Protein AF-A0A564Z6T4-F1 (afdb_monomer_lite)

pLDDT: mean 85.77, std 15.04, range [40.62, 98.5]

Structure (mmCIF, N/CA/C/O backbone):
data_AF-A0A564Z6T4-F1
#
_entry.id   AF-A0A564Z6T4-F1
#
loop_
_atom_site.group_PDB
_atom_site.id
_atom_site.type_symbol
_atom_site.label_atom_id
_atom_site.label_alt_id
_atom_site.label_comp_id
_atom_site.label_asym_id
_atom_site.label_entity_id
_atom_site.label_seq_id
_atom_site.pdbx_PDB_ins_code
_atom_site.Cartn_x
_atom_site.Cartn_y
_atom_site.Cartn_z
_atom_site.occupancy
_atom_site.B_iso_or_equiv
_atom_site.auth_seq_id
_atom_site.auth_comp_id
_atom_site.auth_asym_id
_atom_site.auth_atom_id
_atom_site.pdbx_PDB_model_num
ATOM 1 N N . MET A 1 1 ? 8.103 -10.482 -22.140 1.00 62.03 1 MET A N 1
ATOM 2 C CA . MET A 1 1 ? 8.330 -9.026 -22.262 1.00 62.03 1 MET A CA 1
ATOM 3 C C . MET A 1 1 ? 9.791 -8.626 -22.043 1.00 62.03 1 MET A C 1
ATOM 5 O O . MET A 1 1 ? 10.433 -8.324 -23.033 1.00 62.03 1 MET A O 1
ATOM 9 N N . MET A 1 2 ? 10.373 -8.728 -20.834 1.00 66.31 2 MET A N 1
ATOM 10 C CA . MET A 1 2 ? 11.791 -8.354 -20.597 1.00 66.31 2 MET A CA 1
ATOM 11 C C . MET A 1 2 ? 12.806 -9.068 -21.507 1.00 66.31 2 MET A C 1
ATOM 13 O O . MET A 1 2 ? 13.745 -8.445 -21.989 1.00 66.31 2 MET A O 1
ATOM 17 N N . ARG A 1 3 ? 12.605 -10.363 -21.787 1.00 64.94 3 ARG A N 1
ATOM 18 C CA . ARG A 1 3 ? 13.442 -11.111 -22.743 1.00 64.94 3 ARG A CA 1
ATOM 19 C C . ARG A 1 3 ? 13.377 -10.518 -24.158 1.00 64.94 3 ARG A C 1
ATOM 21 O O . ARG A 1 3 ? 14.416 -10.374 -24.781 1.00 64.94 3 ARG A O 1
ATOM 28 N N . GLY A 1 4 ? 12.187 -10.112 -24.604 1.00 63.69 4 GLY A N 1
ATOM 29 C CA . GLY A 1 4 ? 11.985 -9.468 -25.905 1.00 63.69 4 GLY A CA 1
ATOM 30 C C . GLY A 1 4 ? 12.620 -8.078 -25.978 1.00 63.69 4 GLY A C 1
ATOM 31 O O . GLY A 1 4 ? 13.262 -7.764 -26.966 1.00 63.69 4 GLY A O 1
ATOM 32 N N . MET A 1 5 ? 12.545 -7.282 -24.906 1.00 63.47 5 MET A N 1
ATOM 33 C CA . MET A 1 5 ? 13.198 -5.962 -24.861 1.00 63.47 5 MET A CA 1
ATOM 34 C C . MET A 1 5 ? 14.725 -6.065 -24.886 1.00 63.47 5 MET A C 1
ATOM 36 O O . MET A 1 5 ? 15.382 -5.255 -25.527 1.00 63.47 5 MET A O 1
ATOM 40 N N . ARG A 1 6 ? 15.293 -7.086 -24.229 1.00 63.06 6 ARG A N 1
ATOM 41 C CA . ARG A 1 6 ? 16.735 -7.369 -24.303 1.00 63.06 6 ARG A CA 1
ATOM 42 C C . ARG A 1 6 ? 17.158 -7.845 -25.691 1.00 63.06 6 ARG A C 1
ATOM 44 O O . ARG A 1 6 ? 18.199 -7.426 -26.167 1.00 63.06 6 ARG A O 1
ATOM 51 N N . GLN A 1 7 ? 16.354 -8.696 -26.328 1.00 61.06 7 GLN A N 1
ATOM 52 C CA . GLN A 1 7 ? 16.606 -9.170 -27.694 1.00 61.06 7 GLN A CA 1
ATOM 53 C C . GLN A 1 7 ? 16.485 -8.051 -28.734 1.00 61.06 7 GLN A C 1
ATOM 55 O O . GLN A 1 7 ? 17.231 -8.046 -29.700 1.00 61.06 7 GLN A O 1
ATOM 60 N N . ALA A 1 8 ? 15.587 -7.092 -28.513 1.00 58.12 8 ALA A N 1
ATOM 61 C CA . ALA A 1 8 ? 15.419 -5.914 -29.357 1.00 58.12 8 ALA A CA 1
ATOM 62 C C . ALA A 1 8 ? 16.365 -4.754 -28.982 1.00 58.12 8 ALA A C 1
ATOM 64 O O . ALA A 1 8 ? 16.175 -3.643 -29.469 1.00 58.12 8 ALA A O 1
ATOM 65 N N . CYS A 1 9 ? 17.341 -4.992 -28.090 1.00 62.81 9 CYS A N 1
ATOM 66 C CA . CYS A 1 9 ? 18.300 -4.001 -27.594 1.00 62.81 9 CYS A CA 1
ATOM 67 C C . CYS A 1 9 ? 17.638 -2.660 -27.216 1.00 62.81 9 CYS A C 1
ATOM 69 O O . CYS A 1 9 ? 18.123 -1.580 -27.535 1.00 62.81 9 CYS A O 1
ATOM 71 N N . VAL A 1 10 ? 16.481 -2.716 -26.558 1.00 64.31 10 VAL A N 1
ATOM 72 C CA . VAL A 1 10 ? 15.743 -1.511 -26.168 1.00 64.31 10 VAL A CA 1
ATOM 73 C C . VAL A 1 10 ? 16.536 -0.756 -25.105 1.00 64.31 10 VAL A C 1
ATOM 75 O O . VAL A 1 10 ? 17.049 -1.368 -24.164 1.00 64.31 10 VAL A O 1
ATOM 78 N N . ASN A 1 11 ? 16.610 0.571 -25.231 1.00 72.75 11 ASN A N 1
ATOM 79 C CA . ASN A 1 11 ? 17.290 1.420 -24.260 1.00 72.75 11 ASN A CA 1
ATOM 80 C C . ASN A 1 11 ? 16.797 1.138 -22.824 1.00 72.75 11 ASN A C 1
ATOM 82 O O . ASN A 1 11 ? 15.594 1.063 -22.548 1.00 72.75 11 ASN A O 1
ATOM 86 N N . VAL A 1 12 ? 17.740 0.990 -21.893 1.00 75.81 12 VAL A N 1
ATOM 87 C CA . VAL A 1 12 ? 17.469 0.644 -20.489 1.00 75.81 12 VAL A CA 1
ATOM 88 C C . VAL A 1 12 ? 16.560 1.675 -19.810 1.00 75.81 12 VAL A C 1
ATOM 90 O O . VAL A 1 12 ? 15.676 1.297 -19.040 1.00 75.81 12 VAL A O 1
ATOM 93 N N . SER A 1 13 ? 16.718 2.958 -20.138 1.00 76.75 13 SER A N 1
ATOM 94 C CA . SER A 1 13 ? 15.892 4.051 -19.616 1.00 76.75 13 SER A CA 1
ATOM 95 C C . SER A 1 13 ? 14.433 3.920 -20.048 1.00 76.75 13 SER A C 1
ATOM 97 O O . SER A 1 13 ? 13.534 4.103 -19.227 1.00 76.75 13 SER A O 1
ATOM 99 N N . PHE A 1 14 ? 14.180 3.511 -21.297 1.00 79.94 14 PHE A N 1
ATOM 100 C CA . PHE A 1 14 ? 12.821 3.218 -21.761 1.00 79.94 14 PHE A CA 1
ATOM 101 C C . PHE A 1 14 ? 12.219 2.034 -21.017 1.00 79.94 14 PHE A C 1
ATOM 103 O O . PHE A 1 14 ? 11.079 2.099 -20.568 1.00 79.94 14 PHE A O 1
ATOM 110 N N . ALA A 1 15 ? 12.987 0.950 -20.859 1.00 81.75 15 ALA A N 1
ATOM 111 C CA . ALA A 1 15 ? 12.518 -0.222 -20.134 1.00 81.75 15 ALA A CA 1
ATOM 112 C C . ALA A 1 15 ? 12.113 0.139 -18.698 1.00 81.75 15 ALA A C 1
ATOM 114 O O . ALA A 1 15 ? 11.040 -0.256 -18.247 1.00 81.75 15 ALA A O 1
ATOM 115 N N . LEU A 1 16 ? 12.919 0.944 -18.001 1.00 84.56 16 LEU A N 1
ATOM 116 C CA . LEU A 1 16 ? 12.603 1.416 -16.653 1.00 84.56 16 LEU A CA 1
ATOM 117 C C . LEU A 1 16 ? 11.310 2.240 -16.606 1.00 84.56 16 LEU A C 1
ATOM 119 O O . LEU A 1 16 ? 10.445 1.947 -15.781 1.00 84.56 16 LEU A O 1
ATOM 123 N N . GLN A 1 17 ? 11.151 3.224 -17.497 1.00 85.50 17 GLN A N 1
ATOM 124 C CA . GLN A 1 17 ? 9.942 4.057 -17.560 1.00 85.50 17 GLN A CA 1
ATOM 125 C C . GLN A 1 17 ? 8.703 3.222 -17.889 1.00 85.50 17 GLN A C 1
ATOM 127 O O . GLN A 1 17 ? 7.689 3.309 -17.200 1.00 85.50 17 GLN A O 1
ATOM 132 N N . PHE A 1 18 ? 8.803 2.347 -18.887 1.00 87.88 18 PHE A N 1
ATOM 133 C CA . PHE A 1 18 ? 7.720 1.456 -19.279 1.00 87.88 18 PHE A CA 1
ATOM 134 C C . PHE A 1 18 ? 7.283 0.544 -18.123 1.00 87.88 18 PHE A C 1
ATOM 136 O O . PHE A 1 18 ? 6.093 0.404 -17.843 1.00 87.88 18 PHE A O 1
ATOM 143 N N . PHE A 1 19 ? 8.229 -0.059 -17.399 1.00 91.06 19 PHE A N 1
ATOM 144 C CA . PHE A 1 19 ? 7.875 -0.897 -16.255 1.00 91.06 19 PHE A CA 1
ATOM 145 C C . PHE A 1 19 ? 7.345 -0.090 -15.068 1.00 91.06 19 PHE A C 1
ATOM 147 O O . PHE A 1 19 ? 6.463 -0.591 -14.374 1.00 91.06 19 PHE A O 1
ATOM 154 N N . ALA A 1 20 ? 7.794 1.151 -14.855 1.00 91.31 20 ALA A N 1
ATOM 155 C CA . ALA A 1 20 ? 7.180 2.042 -13.869 1.00 91.31 20 ALA A CA 1
ATOM 156 C C . ALA A 1 20 ? 5.690 2.269 -14.179 1.00 91.31 20 ALA A C 1
ATOM 158 O O . ALA A 1 20 ? 4.855 2.093 -13.293 1.00 91.31 20 ALA A O 1
ATOM 159 N N . TYR A 1 21 ? 5.353 2.530 -15.446 1.00 91.56 21 TYR A N 1
ATOM 160 C CA . TYR A 1 21 ? 3.972 2.615 -15.930 1.00 91.56 21 TYR A CA 1
ATOM 161 C C . TYR A 1 21 ? 3.161 1.347 -15.648 1.00 91.56 21 TYR A C 1
ATOM 163 O O . TYR A 1 21 ? 2.069 1.412 -15.084 1.00 91.56 21 TYR A O 1
ATOM 171 N N . VAL A 1 22 ? 3.704 0.179 -16.002 1.00 93.44 22 VAL A N 1
ATOM 172 C CA . VAL A 1 22 ? 3.029 -1.108 -15.783 1.00 93.44 22 VAL A CA 1
ATOM 173 C C . VAL A 1 22 ? 2.801 -1.365 -14.294 1.00 93.44 22 VAL A C 1
ATOM 175 O O . VAL A 1 22 ? 1.700 -1.747 -13.900 1.00 93.44 22 VAL A O 1
ATOM 178 N N . PHE A 1 23 ? 3.811 -1.152 -13.447 1.00 95.81 23 PHE A N 1
ATOM 179 C CA . PHE A 1 23 ? 3.667 -1.350 -12.006 1.00 95.81 23 PHE A CA 1
ATOM 180 C C . PHE A 1 23 ? 2.675 -0.367 -11.394 1.00 95.81 23 PHE A C 1
ATOM 182 O O . PHE A 1 23 ? 1.875 -0.782 -10.559 1.00 95.81 23 PHE A O 1
ATOM 189 N N . HIS A 1 24 ? 2.684 0.895 -11.825 1.00 94.81 24 HIS A N 1
ATOM 190 C CA . HIS A 1 24 ? 1.728 1.893 -11.359 1.00 94.81 24 HIS A CA 1
ATOM 191 C C . HIS A 1 24 ? 0.297 1.478 -11.694 1.00 94.81 24 HIS A C 1
ATOM 193 O O . HIS A 1 24 ? -0.547 1.404 -10.802 1.00 94.81 24 HIS A O 1
ATOM 199 N N . ALA A 1 25 ? 0.051 1.107 -12.955 1.00 94.38 25 ALA A N 1
ATOM 200 C CA . ALA A 1 25 ? -1.252 0.637 -13.398 1.00 94.38 25 ALA A CA 1
ATOM 201 C C . ALA A 1 25 ? -1.699 -0.590 -12.590 1.00 94.38 25 ALA A C 1
ATOM 203 O O . ALA A 1 25 ? -2.810 -0.602 -12.064 1.00 94.38 25 ALA A O 1
ATOM 204 N N . ILE A 1 26 ? -0.833 -1.596 -12.410 1.00 95.19 26 ILE A N 1
ATOM 205 C CA . ILE A 1 26 ? -1.134 -2.763 -11.562 1.00 95.19 26 ILE A CA 1
ATOM 206 C C . ILE A 1 26 ? -1.505 -2.314 -10.146 1.00 95.19 26 ILE A C 1
ATOM 208 O O . ILE A 1 26 ? -2.486 -2.811 -9.588 1.00 95.19 26 ILE A O 1
ATOM 212 N N . GLY A 1 27 ? -0.741 -1.389 -9.564 1.00 96.19 27 GLY A N 1
ATOM 213 C CA . GLY A 1 27 ? -0.972 -0.876 -8.221 1.00 96.19 27 GLY A CA 1
ATOM 214 C C . GLY A 1 27 ? -2.333 -0.201 -8.074 1.00 96.19 27 GLY A C 1
ATOM 215 O O . GLY A 1 27 ? -3.114 -0.573 -7.193 1.00 96.19 27 GLY A O 1
ATOM 216 N N . ALA A 1 28 ? -2.637 0.729 -8.977 1.00 95.12 28 ALA A N 1
ATOM 217 C CA . ALA A 1 28 ? -3.886 1.475 -9.008 1.00 95.12 28 ALA A CA 1
ATOM 218 C C . ALA A 1 28 ? -5.095 0.568 -9.263 1.00 95.12 28 ALA A C 1
ATOM 220 O O . ALA A 1 28 ? -6.052 0.594 -8.492 1.00 95.12 28 ALA A O 1
ATOM 221 N N . TRP A 1 29 ? -5.033 -0.303 -10.277 1.00 94.50 29 TRP A N 1
ATOM 222 C CA . TRP A 1 29 ? -6.099 -1.265 -10.571 1.00 94.50 29 TRP A CA 1
ATOM 223 C C . TRP A 1 29 ? -6.354 -2.212 -9.406 1.00 94.50 29 TRP A C 1
ATOM 225 O O . TRP A 1 29 ? -7.509 -2.472 -9.072 1.00 94.50 29 TRP A O 1
ATOM 235 N N . THR A 1 30 ? -5.294 -2.708 -8.763 1.00 94.81 30 THR A N 1
ATOM 236 C CA . THR A 1 30 ? -5.421 -3.598 -7.603 1.00 94.81 30 THR A CA 1
ATOM 237 C C . THR A 1 30 ? -6.166 -2.900 -6.472 1.00 94.81 30 THR A C 1
ATOM 239 O O . THR A 1 30 ? -7.138 -3.447 -5.958 1.00 94.81 30 THR A O 1
ATOM 242 N N . PHE A 1 31 ? -5.744 -1.687 -6.104 1.00 95.56 31 PHE A N 1
ATOM 243 C CA . P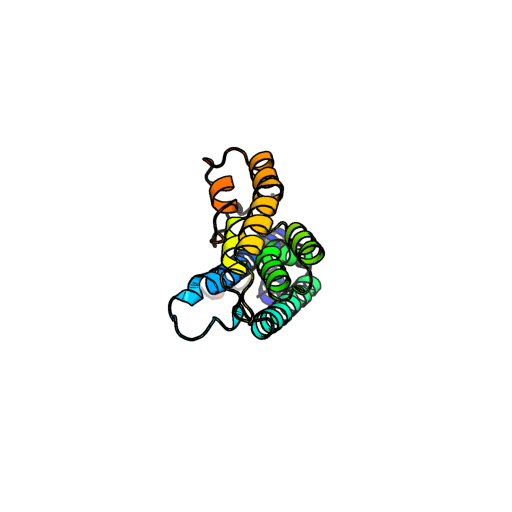HE A 1 31 ? -6.390 -0.929 -5.037 1.00 95.56 31 PHE A CA 1
ATOM 244 C C . PHE A 1 31 ? -7.840 -0.564 -5.388 1.00 95.56 31 PHE A C 1
ATOM 246 O O . PHE A 1 31 ? -8.756 -0.845 -4.617 1.00 95.56 31 PHE A O 1
ATOM 253 N N . ASN A 1 32 ? -8.066 -0.002 -6.576 1.00 94.62 32 ASN A N 1
ATOM 254 C CA . ASN A 1 32 ? -9.394 0.417 -7.020 1.00 94.62 32 ASN A CA 1
ATOM 255 C C . ASN A 1 32 ? -10.363 -0.768 -7.104 1.00 94.62 32 ASN A C 1
ATOM 257 O O . ASN A 1 32 ? -11.526 -0.622 -6.743 1.00 94.62 32 ASN A O 1
ATOM 261 N N . SER A 1 33 ? -9.887 -1.955 -7.491 1.00 92.06 33 SER A N 1
ATOM 262 C CA . SER A 1 33 ? -10.703 -3.175 -7.487 1.00 92.06 33 SER A CA 1
ATOM 263 C C . SER A 1 33 ? -11.140 -3.575 -6.076 1.00 92.06 33 SER A C 1
ATOM 265 O O . SER A 1 33 ? -12.262 -4.038 -5.904 1.00 92.06 33 SER A O 1
ATOM 267 N N . ILE A 1 34 ? -10.294 -3.380 -5.056 1.00 91.81 34 ILE A N 1
ATOM 268 C CA . ILE A 1 34 ? -10.681 -3.611 -3.655 1.00 91.81 34 ILE A CA 1
ATOM 269 C C . ILE A 1 34 ? -11.810 -2.646 -3.274 1.00 91.81 34 ILE A C 1
ATOM 271 O O . ILE A 1 34 ? -12.839 -3.090 -2.771 1.00 91.81 34 ILE A O 1
ATOM 275 N N . VAL A 1 35 ? -11.663 -1.357 -3.594 1.00 90.12 35 VAL A N 1
ATOM 276 C CA . VAL A 1 35 ? -12.658 -0.319 -3.268 1.00 90.12 35 VAL A CA 1
ATOM 277 C C . VAL A 1 35 ? -13.988 -0.503 -4.015 1.00 90.12 35 VAL A C 1
ATOM 279 O O . VAL A 1 35 ? -15.055 -0.270 -3.462 1.00 90.12 35 VAL A O 1
ATOM 282 N N . GLN A 1 36 ? -13.958 -0.951 -5.271 1.00 82.88 36 GLN A N 1
ATOM 283 C CA . GLN A 1 36 ? -15.154 -1.063 -6.120 1.00 82.88 36 GLN A CA 1
ATOM 284 C C . GLN A 1 36 ? -15.990 -2.335 -5.882 1.00 82.88 36 GLN A C 1
ATOM 286 O O . GLN A 1 36 ? -17.101 -2.447 -6.400 1.00 82.88 36 GLN A O 1
ATOM 291 N N . THR A 1 37 ? -15.499 -3.307 -5.105 1.00 66.69 37 THR A N 1
ATOM 292 C CA . THR A 1 37 ? -16.210 -4.587 -4.888 1.00 66.69 37 THR A CA 1
ATOM 293 C C . THR A 1 37 ? -17.514 -4.497 -4.073 1.00 66.69 37 THR A C 1
ATOM 295 O O . THR A 1 37 ? -18.258 -5.478 -4.029 1.00 66.69 37 THR A O 1
ATOM 298 N N . ASP A 1 38 ? -17.866 -3.327 -3.531 1.00 52.44 38 ASP A N 1
ATOM 299 C CA . ASP A 1 38 ? -19.090 -3.078 -2.744 1.00 52.44 38 ASP A CA 1
ATOM 300 C C . ASP A 1 38 ? -20.417 -3.131 -3.528 1.00 52.44 38 ASP A C 1
ATOM 302 O O . ASP A 1 38 ? -21.501 -3.074 -2.942 1.00 52.44 38 ASP A O 1
ATOM 306 N N . GLY A 1 39 ? -20.384 -3.309 -4.853 1.00 48.28 39 GLY A N 1
ATOM 307 C CA . GLY A 1 39 ? -21.600 -3.442 -5.667 1.00 48.28 39 GLY A CA 1
ATOM 308 C C . GLY A 1 39 ? -22.448 -4.696 -5.380 1.00 48.28 39 GLY A C 1
ATOM 309 O O . GLY A 1 39 ? -23.591 -4.771 -5.827 1.00 48.28 39 GLY A O 1
ATOM 310 N N . LYS A 1 40 ? -21.932 -5.690 -4.639 1.00 47.56 40 LYS A N 1
ATOM 311 C CA . LYS A 1 40 ? -22.646 -6.940 -4.305 1.00 47.56 40 LYS A CA 1
ATOM 312 C C . LYS A 1 40 ? -22.783 -7.110 -2.787 1.00 47.56 40 LYS A C 1
ATOM 314 O O . LYS A 1 40 ? -22.099 -7.918 -2.170 1.00 47.56 40 LYS A O 1
ATOM 319 N N . LYS A 1 41 ? -23.726 -6.357 -2.215 1.00 44.91 41 LYS A N 1
ATOM 320 C CA . LYS A 1 41 ? -24.041 -6.159 -0.782 1.00 44.91 41 LYS A CA 1
ATOM 321 C C . LYS A 1 41 ? -24.195 -7.388 0.146 1.00 44.91 41 LYS A C 1
ATOM 323 O O . LYS A 1 41 ? -24.402 -7.174 1.332 1.00 44.91 41 LYS A O 1
ATOM 328 N N . ASN A 1 42 ? -24.083 -8.638 -0.311 1.00 40.62 42 ASN A N 1
ATOM 329 C CA . ASN A 1 42 ? -24.399 -9.815 0.525 1.00 40.62 42 ASN A CA 1
ATOM 330 C C . ASN A 1 42 ? -23.225 -10.749 0.856 1.00 40.62 42 ASN A C 1
ATOM 332 O O . ASN A 1 42 ? -23.416 -11.732 1.565 1.00 40.62 42 ASN A O 1
ATOM 336 N N . SER A 1 43 ? -22.008 -10.456 0.405 1.00 46.50 43 SER A N 1
ATOM 337 C CA . SER A 1 43 ? -20.812 -11.169 0.862 1.00 46.50 43 SER A CA 1
ATOM 338 C C . SER A 1 43 ? -19.666 -10.177 0.870 1.00 46.50 43 SER A C 1
ATOM 340 O O . SER A 1 43 ? -19.308 -9.674 -0.193 1.00 46.50 43 SER A O 1
ATOM 342 N N . GLY A 1 44 ? -19.104 -9.881 2.046 1.00 58.59 44 GLY A N 1
ATOM 343 C CA . GLY A 1 44 ? -17.929 -9.017 2.159 1.00 58.59 44 GLY A CA 1
ATOM 344 C C . GLY A 1 44 ? -16.874 -9.406 1.122 1.00 58.59 44 GLY A C 1
ATOM 345 O O . GLY A 1 44 ? -16.660 -10.595 0.857 1.00 58.59 44 GLY A O 1
ATOM 346 N N . SER A 1 45 ? -16.268 -8.409 0.478 1.00 77.19 45 SER A N 1
ATOM 347 C CA . SER A 1 45 ? -15.264 -8.652 -0.554 1.00 77.19 45 SER A CA 1
ATOM 348 C C . SER A 1 45 ? -14.147 -9.517 0.019 1.00 77.19 45 SER A C 1
ATOM 350 O O . SER A 1 45 ? -13.516 -9.149 1.008 1.00 77.19 45 SER A O 1
ATOM 352 N N . LEU A 1 46 ? -13.863 -10.665 -0.608 1.00 88.44 46 LEU A N 1
ATOM 353 C CA . LEU A 1 46 ? -12.772 -11.556 -0.191 1.00 88.44 46 LEU A CA 1
ATOM 354 C C . LEU A 1 46 ? -11.479 -10.763 0.047 1.00 88.44 46 LEU A C 1
ATOM 356 O O . LEU A 1 46 ? -10.719 -11.078 0.957 1.00 88.44 46 LEU A O 1
ATOM 360 N N . TRP A 1 47 ? -11.238 -9.722 -0.747 1.00 91.62 47 TRP A N 1
ATOM 361 C CA . TRP A 1 47 ? -10.022 -8.921 -0.704 1.00 91.62 47 TRP A CA 1
ATOM 362 C C . TRP A 1 47 ? -9.922 -7.971 0.493 1.00 91.62 47 TRP A C 1
ATOM 364 O O . TRP A 1 47 ? -8.810 -7.549 0.796 1.00 91.62 47 TRP A O 1
ATOM 374 N N . THR A 1 48 ? -11.018 -7.698 1.211 1.00 92.62 48 THR A N 1
ATOM 375 C CA . THR A 1 48 ? -11.004 -6.950 2.483 1.00 92.62 48 THR A CA 1
ATOM 376 C C . THR A 1 48 ? -10.901 -7.858 3.714 1.00 92.62 48 THR A C 1
ATOM 378 O O . THR A 1 48 ? -10.864 -7.366 4.842 1.00 92.62 48 THR A O 1
ATOM 381 N N . THR A 1 49 ? -10.799 -9.179 3.517 1.00 94.06 49 THR A N 1
ATOM 382 C CA . THR A 1 49 ? -10.493 -10.158 4.576 1.00 94.06 49 THR A CA 1
ATOM 383 C C . THR A 1 49 ? -8.984 -10.366 4.726 1.00 94.06 49 THR A C 1
ATOM 385 O O . THR A 1 49 ? -8.224 -10.258 3.757 1.00 94.06 49 THR A O 1
ATOM 388 N N . ARG A 1 50 ? -8.527 -10.773 5.914 1.00 94.81 50 ARG A N 1
ATOM 389 C CA . ARG A 1 50 ? -7.136 -11.166 6.201 1.00 94.81 50 ARG A CA 1
ATOM 390 C C . ARG A 1 50 ? -6.659 -12.261 5.253 1.00 94.81 50 ARG A C 1
ATOM 392 O O . ARG A 1 50 ? -5.515 -12.225 4.797 1.00 94.81 50 ARG A O 1
ATOM 399 N N . LEU A 1 51 ? -7.532 -13.216 4.920 1.00 95.31 51 LEU A N 1
ATOM 400 C CA . LEU A 1 51 ? -7.218 -14.302 3.993 1.00 95.31 51 LEU A CA 1
ATOM 401 C C . LEU A 1 51 ? -6.962 -13.777 2.574 1.00 95.31 51 LEU A C 1
ATOM 403 O O . LEU A 1 51 ? -5.956 -14.140 1.953 1.00 95.31 51 LEU A O 1
ATOM 407 N N . GLY A 1 52 ? -7.857 -12.936 2.049 1.00 95.12 52 GLY A N 1
ATOM 408 C CA . GLY A 1 52 ? -7.717 -12.359 0.713 1.00 95.12 52 GLY A CA 1
ATOM 409 C C . GLY A 1 52 ? -6.527 -11.414 0.613 1.00 95.12 52 GLY A C 1
ATOM 410 O O . GLY A 1 52 ? -5.701 -11.579 -0.286 1.00 95.12 52 GLY A O 1
ATOM 411 N N . ALA A 1 53 ? -6.364 -10.511 1.580 1.00 96.06 53 ALA A N 1
ATOM 412 C CA . ALA A 1 53 ? -5.207 -9.624 1.667 1.00 96.06 53 ALA A CA 1
ATOM 413 C C . ALA A 1 53 ? -3.888 -10.408 1.782 1.00 96.06 53 ALA A C 1
ATOM 415 O O . ALA A 1 53 ? -2.919 -10.099 1.091 1.00 96.06 53 ALA A O 1
ATOM 416 N N . GLY A 1 54 ? -3.846 -11.493 2.563 1.00 97.00 54 GLY A N 1
ATOM 417 C CA . GLY A 1 54 ? -2.676 -12.372 2.647 1.00 97.00 54 GLY A CA 1
ATOM 418 C C . GLY A 1 54 ? -2.361 -13.100 1.330 1.00 97.00 54 GLY A C 1
ATOM 419 O O . GLY A 1 54 ? -1.195 -13.284 0.966 1.00 97.00 54 GLY A O 1
ATOM 420 N N . ARG A 1 55 ? -3.383 -13.507 0.564 1.00 97.12 55 ARG A N 1
ATOM 421 C CA . ARG A 1 55 ? -3.204 -14.067 -0.791 1.00 97.12 55 ARG A CA 1
ATOM 422 C C . ARG A 1 55 ? -2.677 -13.016 -1.765 1.00 97.12 55 ARG A C 1
ATOM 42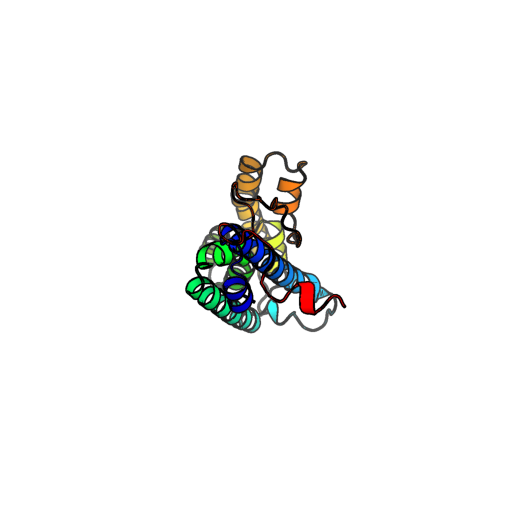4 O O . ARG A 1 55 ? -1.765 -13.326 -2.533 1.00 97.12 55 ARG A O 1
ATOM 431 N N . LEU A 1 56 ? -3.223 -11.804 -1.725 1.00 96.31 56 LEU A N 1
ATOM 432 C CA . LEU A 1 56 ? -2.797 -10.694 -2.570 1.00 96.31 56 LEU A CA 1
ATOM 433 C C . LEU A 1 56 ? -1.352 -10.285 -2.264 1.00 96.31 56 LEU A C 1
ATOM 435 O O . LEU A 1 56 ? -0.536 -10.233 -3.182 1.00 96.31 56 LEU A O 1
ATOM 439 N N . MET A 1 57 ? -0.998 -10.132 -0.986 1.00 97.94 57 MET A N 1
ATOM 440 C CA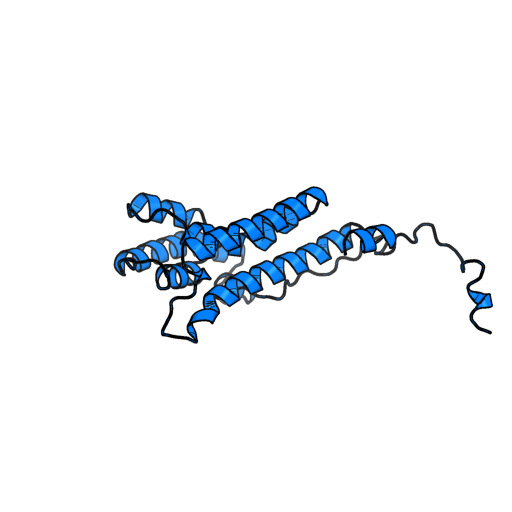 . MET A 1 57 ? 0.369 -9.844 -0.549 1.00 97.94 57 MET A CA 1
ATOM 441 C C . MET A 1 57 ? 1.368 -10.852 -1.127 1.00 97.94 57 MET A C 1
ATOM 443 O O . MET A 1 57 ? 2.368 -10.461 -1.719 1.00 97.94 57 MET A O 1
ATOM 447 N N . ARG A 1 58 ? 1.083 -12.160 -1.048 1.00 97.62 58 ARG A N 1
ATOM 448 C CA . ARG A 1 58 ? 1.962 -13.188 -1.638 1.00 97.62 58 ARG A CA 1
ATOM 449 C C . ARG A 1 58 ? 2.138 -13.031 -3.150 1.00 97.62 58 ARG A C 1
ATOM 451 O O . ARG A 1 58 ? 3.226 -13.295 -3.657 1.00 97.62 58 ARG A O 1
ATOM 458 N N . ARG A 1 59 ? 1.099 -12.613 -3.880 1.00 97.25 59 ARG A N 1
ATOM 459 C CA . ARG A 1 59 ? 1.190 -12.343 -5.326 1.00 97.25 59 ARG A CA 1
ATOM 460 C C . ARG A 1 59 ? 2.051 -11.110 -5.605 1.00 97.25 59 ARG A C 1
ATOM 462 O O . ARG A 1 59 ? 2.949 -11.199 -6.436 1.00 97.25 59 ARG A O 1
ATOM 469 N N . LEU A 1 60 ? 1.852 -10.021 -4.861 1.00 97.12 60 LEU A N 1
ATOM 470 C CA . LEU A 1 60 ? 2.673 -8.807 -4.957 1.00 97.12 60 LEU A CA 1
ATOM 471 C C . LEU A 1 60 ? 4.153 -9.100 -4.662 1.00 97.12 60 LEU A C 1
ATOM 473 O O . LEU A 1 60 ? 5.026 -8.644 -5.394 1.00 97.12 60 LEU A O 1
ATOM 477 N N . GLN A 1 61 ? 4.450 -9.945 -3.668 1.00 96.81 61 GLN A N 1
ATOM 478 C CA . GLN A 1 61 ? 5.827 -10.350 -3.360 1.00 96.81 61 GLN A CA 1
ATOM 479 C C . GLN A 1 61 ? 6.489 -11.143 -4.494 1.00 96.81 61 GLN A C 1
ATOM 481 O O . GLN A 1 61 ? 7.677 -10.963 -4.749 1.00 96.81 61 GLN A O 1
ATOM 486 N N . ARG A 1 62 ? 5.743 -11.982 -5.226 1.00 97.19 62 ARG A N 1
ATOM 487 C CA . ARG A 1 62 ? 6.280 -12.665 -6.419 1.00 97.19 62 ARG A CA 1
ATOM 488 C C . ARG A 1 62 ? 6.617 -11.674 -7.531 1.00 97.19 62 ARG A C 1
ATOM 490 O O . ARG A 1 62 ? 7.653 -11.834 -8.171 1.00 97.19 62 ARG A O 1
ATOM 497 N N . ILE A 1 63 ? 5.784 -10.648 -7.731 1.00 96.38 63 ILE A N 1
ATOM 498 C CA . ILE A 1 63 ? 6.064 -9.566 -8.688 1.00 96.38 63 ILE A CA 1
ATOM 499 C C . ILE A 1 63 ? 7.328 -8.813 -8.262 1.00 96.38 63 ILE A C 1
ATOM 501 O O . ILE A 1 63 ? 8.225 -8.646 -9.084 1.00 96.38 63 ILE A O 1
ATOM 505 N N . LYS A 1 64 ? 7.455 -8.455 -6.975 1.00 95.19 64 LYS A N 1
ATOM 506 C CA . LYS A 1 64 ? 8.655 -7.798 -6.433 1.00 95.19 64 LYS A CA 1
ATOM 507 C C . LYS A 1 64 ? 9.912 -8.643 -6.654 1.00 95.19 64 LYS A C 1
ATOM 509 O O . LYS A 1 64 ? 10.892 -8.142 -7.189 1.00 95.19 64 LYS A O 1
ATOM 514 N N . GLN A 1 65 ? 9.877 -9.936 -6.322 1.00 95.94 65 GLN A N 1
ATOM 515 C CA . GLN A 1 65 ? 11.008 -10.849 -6.539 1.00 95.94 65 GLN A CA 1
ATOM 516 C C . GLN A 1 65 ? 11.397 -10.956 -8.017 1.00 95.94 65 GLN A C 1
ATOM 518 O O . GLN A 1 65 ? 12.583 -10.942 -8.346 1.00 95.94 65 GLN A O 1
ATOM 523 N N . TRP A 1 66 ? 10.410 -11.051 -8.911 1.00 95.88 66 TRP A N 1
ATOM 524 C CA . TRP A 1 66 ? 10.654 -11.044 -10.350 1.00 95.88 66 TRP A CA 1
ATOM 525 C C . TRP A 1 66 ? 11.300 -9.726 -10.800 1.00 95.88 66 TRP A C 1
ATOM 527 O O . TRP A 1 66 ? 12.330 -9.751 -11.469 1.00 95.88 66 TRP A O 1
ATOM 537 N N . ALA A 1 67 ? 10.760 -8.583 -10.373 1.00 94.31 67 ALA A N 1
ATOM 538 C CA . ALA A 1 67 ? 11.281 -7.264 -10.714 1.00 94.31 67 ALA A CA 1
ATOM 539 C C . ALA A 1 67 ? 12.725 -7.076 -10.221 1.00 94.31 67 ALA A C 1
ATOM 541 O O . ALA A 1 67 ? 13.583 -6.636 -10.987 1.00 94.31 67 ALA A O 1
ATOM 542 N N . SER A 1 68 ? 13.029 -7.483 -8.985 1.00 93.44 68 SER A N 1
ATOM 543 C CA . SER A 1 68 ? 14.381 -7.432 -8.418 1.00 93.44 68 SER A CA 1
ATOM 544 C C . SER A 1 68 ? 15.395 -8.217 -9.253 1.00 93.44 68 SER A C 1
ATOM 546 O O . SER A 1 68 ? 16.468 -7.694 -9.542 1.00 93.44 68 SER A O 1
ATOM 548 N N . ARG A 1 69 ? 15.047 -9.423 -9.727 1.00 92.94 69 ARG A N 1
ATOM 549 C CA . ARG A 1 69 ? 15.923 -10.233 -10.605 1.00 92.94 69 ARG A CA 1
ATOM 550 C C . ARG A 1 69 ? 16.217 -9.571 -11.954 1.00 92.94 69 ARG A C 1
ATOM 552 O O . ARG A 1 69 ? 17.166 -9.954 -12.632 1.00 92.94 69 ARG A O 1
ATOM 559 N N . HIS A 1 70 ? 15.411 -8.592 -12.350 1.00 88.12 70 HIS A N 1
ATOM 560 C CA . HIS A 1 70 ? 15.543 -7.876 -13.613 1.00 88.12 70 HIS A CA 1
ATOM 561 C C . HIS A 1 70 ? 16.040 -6.431 -13.457 1.00 88.12 70 HIS A C 1
ATOM 563 O O . HIS A 1 70 ? 16.043 -5.705 -14.448 1.00 88.12 70 HIS A O 1
ATOM 569 N N . GLY A 1 71 ? 16.478 -6.021 -12.259 1.00 88.88 71 GLY A N 1
ATOM 570 C CA . GLY A 1 71 ? 16.946 -4.652 -11.994 1.00 88.88 71 GLY A CA 1
ATOM 571 C C . GLY A 1 71 ? 15.820 -3.619 -11.868 1.00 88.88 71 GLY A C 1
ATOM 572 O O . GLY A 1 71 ? 16.074 -2.423 -11.869 1.00 88.88 71 GLY A O 1
ATOM 573 N N . LEU A 1 72 ? 14.570 -4.070 -11.741 1.00 92.44 72 LEU A N 1
ATOM 574 C CA . LEU A 1 72 ? 13.367 -3.234 -11.653 1.00 92.44 72 LEU A CA 1
ATOM 575 C C . LEU A 1 72 ? 12.826 -3.127 -10.215 1.00 92.44 72 LEU A C 1
ATOM 577 O O . LEU A 1 72 ? 11.719 -2.636 -10.003 1.00 92.44 72 LEU A O 1
ATOM 581 N N . GLY A 1 73 ? 13.574 -3.629 -9.226 1.00 92.50 73 GLY A N 1
ATOM 582 C CA . GLY A 1 73 ? 13.115 -3.780 -7.841 1.00 92.50 73 GLY A CA 1
ATOM 583 C C . GLY A 1 73 ? 12.620 -2.473 -7.219 1.00 92.50 73 GLY A C 1
ATOM 584 O O . GLY A 1 73 ? 11.503 -2.436 -6.710 1.00 92.50 73 GLY A O 1
ATOM 585 N N . SER A 1 74 ? 13.402 -1.396 -7.328 1.00 92.44 74 SER A N 1
ATOM 586 C CA . SER A 1 74 ? 13.051 -0.090 -6.753 1.00 92.44 74 SER A CA 1
ATOM 587 C C . SER A 1 74 ? 11.818 0.527 -7.418 1.00 92.44 74 SER A C 1
ATOM 589 O O . SER A 1 74 ? 10.913 0.991 -6.729 1.00 92.44 74 SER A O 1
ATOM 591 N N . ALA A 1 75 ? 11.731 0.468 -8.753 1.00 91.38 75 ALA A N 1
ATOM 592 C CA . ALA A 1 75 ? 10.566 0.957 -9.492 1.00 91.38 75 ALA A CA 1
ATOM 593 C C . ALA A 1 75 ? 9.297 0.170 -9.126 1.00 91.38 75 ALA A C 1
ATOM 595 O O . ALA A 1 75 ? 8.233 0.756 -8.934 1.00 91.38 75 ALA A O 1
ATOM 596 N N . CYS A 1 76 ? 9.412 -1.151 -8.982 1.00 95.44 76 CYS A N 1
ATOM 597 C CA . CYS A 1 76 ? 8.320 -2.008 -8.534 1.00 95.44 76 CYS A CA 1
ATOM 598 C C . CYS A 1 76 ? 7.882 -1.682 -7.101 1.00 95.44 76 CYS A C 1
ATOM 600 O O . CYS A 1 76 ? 6.687 -1.661 -6.821 1.00 95.44 76 CYS A O 1
ATOM 602 N N . GLU A 1 77 ? 8.828 -1.445 -6.192 1.00 95.25 77 GLU A N 1
ATOM 603 C CA . GLU A 1 77 ? 8.544 -1.156 -4.786 1.00 95.25 77 GLU A CA 1
ATOM 604 C C . GLU A 1 77 ? 7.784 0.156 -4.604 1.00 95.25 77 GLU A C 1
ATOM 606 O O . GLU A 1 77 ? 6.764 0.165 -3.919 1.00 95.25 77 GLU A O 1
ATOM 611 N N . VAL A 1 78 ? 8.222 1.227 -5.268 1.00 94.25 78 VAL A N 1
ATOM 612 C CA . VAL A 1 78 ? 7.547 2.531 -5.206 1.00 94.25 78 VAL A CA 1
ATOM 613 C C . VAL A 1 78 ? 6.132 2.441 -5.779 1.00 94.25 78 VAL A C 1
ATOM 615 O O . VAL A 1 78 ? 5.172 2.872 -5.143 1.00 94.25 78 VAL A O 1
ATOM 618 N N . ASN A 1 79 ? 5.978 1.831 -6.955 1.00 94.56 79 ASN A N 1
ATOM 619 C CA . ASN A 1 79 ? 4.698 1.824 -7.666 1.00 94.56 79 ASN A CA 1
ATOM 620 C C . ASN A 1 79 ? 3.676 0.815 -7.113 1.00 94.56 79 ASN A C 1
ATOM 622 O O . ASN A 1 79 ? 2.474 1.007 -7.282 1.00 94.56 79 ASN A O 1
ATOM 626 N N . LEU A 1 80 ? 4.119 -0.242 -6.422 1.00 96.94 80 LEU A N 1
ATOM 627 C CA . LEU A 1 80 ? 3.231 -1.196 -5.741 1.00 96.94 80 LEU A CA 1
ATOM 628 C C . LEU A 1 80 ? 3.081 -0.917 -4.241 1.00 96.94 80 LEU A C 1
ATOM 630 O O . LEU A 1 80 ? 2.468 -1.721 -3.534 1.00 96.94 80 LEU A O 1
ATOM 634 N N . LEU A 1 81 ? 3.599 0.207 -3.739 1.00 97.19 81 LEU A N 1
ATOM 635 C CA . LEU A 1 81 ? 3.545 0.530 -2.315 1.00 97.19 81 LEU A CA 1
ATOM 636 C C . LEU A 1 81 ? 2.105 0.602 -1.796 1.00 97.19 81 LEU A C 1
ATOM 638 O O . LEU A 1 81 ? 1.812 0.034 -0.745 1.00 97.19 81 LEU A O 1
ATOM 642 N N . LEU A 1 82 ? 1.205 1.225 -2.563 1.00 97.31 82 LEU A N 1
ATOM 643 C CA . LEU A 1 82 ? -0.203 1.382 -2.202 1.00 97.31 82 LEU A CA 1
ATOM 644 C C . LEU A 1 82 ? -0.897 0.039 -1.901 1.00 97.31 82 LEU A C 1
ATOM 646 O O . LEU A 1 82 ? -1.299 -0.167 -0.756 1.00 97.31 82 LEU A O 1
ATOM 650 N N . PRO A 1 83 ? -1.012 -0.918 -2.845 1.00 97.38 83 PRO A N 1
ATOM 651 C CA . PRO A 1 83 ? -1.674 -2.191 -2.555 1.00 97.38 83 PRO A CA 1
ATOM 652 C C . PRO A 1 83 ? -0.930 -3.033 -1.506 1.00 97.38 83 PRO A C 1
ATOM 654 O O . PRO A 1 83 ? -1.566 -3.799 -0.778 1.00 97.38 83 PRO A O 1
ATOM 657 N N . VAL A 1 84 ? 0.398 -2.893 -1.382 1.00 98.38 84 VAL A N 1
ATOM 658 C CA . VAL A 1 84 ? 1.169 -3.542 -0.308 1.00 98.38 84 VAL A CA 1
ATOM 659 C C . VAL A 1 84 ? 0.735 -3.003 1.054 1.00 98.38 84 VAL A C 1
ATOM 661 O O . VAL A 1 84 ? 0.378 -3.791 1.931 1.00 98.38 84 VAL A O 1
ATOM 664 N N . GLN A 1 85 ? 0.707 -1.684 1.239 1.00 98.50 85 GLN A N 1
ATOM 665 C CA . GLN A 1 85 ? 0.287 -1.077 2.499 1.00 98.50 85 GLN A CA 1
ATOM 666 C C . GLN A 1 85 ? -1.202 -1.299 2.782 1.00 98.50 85 GLN A C 1
ATOM 668 O O . GLN A 1 85 ? -1.567 -1.541 3.930 1.00 98.50 85 GLN A O 1
ATOM 673 N N . THR A 1 86 ? -2.060 -1.350 1.760 1.00 98.12 86 THR A N 1
ATOM 674 C CA . THR A 1 86 ? -3.457 -1.792 1.907 1.00 98.12 86 THR A CA 1
ATOM 675 C C . THR A 1 86 ? -3.544 -3.194 2.507 1.00 98.12 86 THR A C 1
ATOM 677 O O . THR A 1 86 ? -4.259 -3.408 3.486 1.00 98.12 86 THR A O 1
ATOM 680 N N . CYS A 1 87 ? -2.772 -4.152 1.984 1.00 98.06 87 CYS A N 1
ATOM 681 C CA . CYS A 1 87 ? -2.730 -5.500 2.548 1.00 98.06 87 CYS A CA 1
ATOM 682 C C . CYS A 1 87 ? -2.194 -5.499 3.989 1.00 98.06 87 CYS A C 1
ATOM 684 O O . CYS A 1 87 ? -2.698 -6.247 4.828 1.00 98.06 87 CYS A O 1
ATOM 686 N N . GLN A 1 88 ? -1.194 -4.664 4.293 1.00 98.38 88 GLN A N 1
ATOM 687 C CA . GLN A 1 88 ? -0.653 -4.518 5.649 1.00 98.38 88 GLN A CA 1
ATOM 688 C C . GLN A 1 88 ? -1.691 -3.954 6.624 1.00 98.38 88 GLN A C 1
ATOM 690 O O . GLN A 1 88 ? -1.781 -4.456 7.739 1.00 98.38 88 GLN A O 1
ATOM 695 N N . LEU A 1 89 ? -2.504 -2.975 6.213 1.00 98.00 89 LEU A N 1
ATOM 696 C CA . LEU A 1 89 ? -3.592 -2.431 7.030 1.00 98.00 89 LEU A CA 1
ATOM 697 C C . LEU A 1 89 ? -4.648 -3.501 7.321 1.00 98.00 89 LEU A C 1
ATOM 699 O O . LEU A 1 89 ? -4.995 -3.729 8.479 1.00 98.00 89 LEU A O 1
ATOM 703 N N . ILE A 1 90 ? -5.120 -4.203 6.285 1.00 96.56 90 ILE A N 1
ATOM 704 C CA . ILE A 1 90 ? -6.146 -5.247 6.429 1.00 96.56 90 ILE A CA 1
ATOM 705 C C . ILE A 1 90 ? -5.652 -6.367 7.357 1.00 96.56 90 ILE A C 1
ATOM 707 O O . ILE A 1 90 ? -6.404 -6.861 8.196 1.00 96.56 90 ILE A O 1
ATOM 711 N N . THR A 1 91 ? -4.378 -6.750 7.249 1.00 96.44 91 THR A N 1
ATOM 712 C CA . THR A 1 91 ? -3.785 -7.837 8.045 1.00 96.44 91 THR A CA 1
ATOM 713 C C . THR A 1 91 ? -3.199 -7.406 9.389 1.00 96.44 91 THR A C 1
ATOM 715 O O . THR A 1 91 ? -2.788 -8.270 10.164 1.00 96.44 91 THR A O 1
ATOM 718 N N . ALA A 1 92 ? -3.191 -6.113 9.715 1.00 96.44 92 ALA A N 1
ATOM 719 C CA . ALA A 1 92 ? -2.627 -5.617 10.966 1.00 96.44 92 ALA A CA 1
ATOM 720 C C . ALA A 1 92 ? -3.372 -6.160 12.194 1.00 96.44 92 ALA A C 1
ATOM 722 O O . ALA A 1 92 ? -4.563 -6.475 12.137 1.00 96.44 92 ALA A O 1
ATOM 723 N N . ASP A 1 93 ? -2.666 -6.287 13.316 1.00 94.19 93 ASP A N 1
ATOM 724 C CA . ASP A 1 93 ? -3.285 -6.650 14.588 1.00 94.19 93 ASP A CA 1
ATOM 725 C C . ASP A 1 93 ? -4.160 -5.499 15.102 1.00 94.19 93 ASP A C 1
ATOM 727 O O . ASP A 1 93 ? -3.723 -4.352 15.175 1.00 94.19 93 ASP A O 1
ATOM 731 N N . ARG A 1 94 ? -5.406 -5.826 15.449 1.00 93.44 94 ARG A N 1
ATOM 732 C CA . ARG A 1 94 ? -6.440 -4.891 15.912 1.00 93.44 94 ARG A CA 1
ATOM 733 C C . ARG A 1 94 ? -6.753 -5.082 17.402 1.00 93.44 94 ARG A C 1
ATOM 735 O O . ARG A 1 94 ? -7.710 -4.498 17.896 1.00 93.44 94 ARG A O 1
ATOM 742 N N . SER A 1 95 ? -5.968 -5.895 18.116 1.00 93.44 95 SER A N 1
ATOM 743 C CA . SER A 1 95 ? -6.184 -6.245 19.527 1.00 93.44 95 SER A CA 1
ATOM 744 C C . SER A 1 95 ? -6.166 -5.035 20.467 1.00 93.44 95 SER A C 1
ATOM 746 O O . SER A 1 95 ? -6.874 -5.010 21.472 1.00 93.44 95 SER A O 1
ATOM 748 N N . LYS A 1 96 ? -5.360 -4.016 20.148 1.00 95.69 96 LYS A N 1
ATOM 749 C CA . LYS A 1 96 ? -5.178 -2.813 20.965 1.00 95.69 96 LYS A CA 1
ATOM 750 C C . LYS A 1 96 ? -5.194 -1.564 20.095 1.00 95.69 96 LYS A C 1
ATOM 752 O O . LYS A 1 96 ? -4.479 -1.489 19.098 1.00 95.69 96 LYS A O 1
ATOM 757 N N . PHE A 1 97 ? -5.927 -0.544 20.543 1.00 96.38 97 PHE A N 1
ATOM 758 C CA . PHE A 1 97 ? -6.090 0.712 19.807 1.00 96.38 97 PHE A CA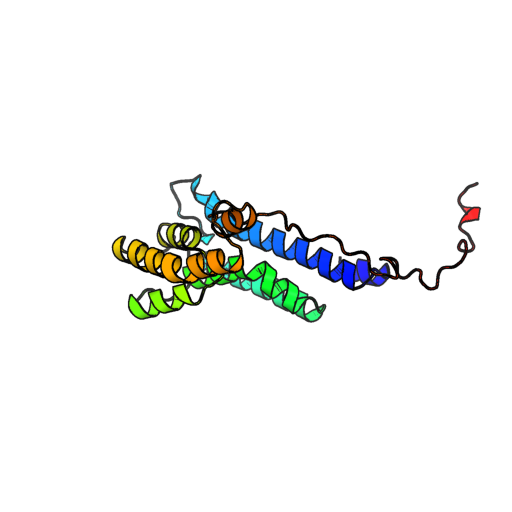 1
ATOM 759 C C . PHE A 1 97 ? -4.759 1.404 19.501 1.00 96.38 97 PHE A C 1
ATOM 761 O O . PHE A 1 97 ? -4.468 1.692 18.348 1.00 96.38 97 PHE A O 1
ATOM 768 N N . ARG A 1 98 ? -3.935 1.670 20.527 1.00 97.12 98 ARG A N 1
ATOM 769 C CA . ARG A 1 98 ? -2.713 2.481 20.377 1.00 97.12 98 ARG A CA 1
ATOM 770 C C . ARG A 1 98 ? -1.677 1.847 19.434 1.00 97.12 98 ARG A C 1
ATOM 772 O O . ARG A 1 98 ? -1.221 2.553 18.536 1.00 97.12 98 ARG A O 1
ATOM 779 N N . PRO A 1 99 ? -1.320 0.551 19.565 1.00 97.56 99 PRO A N 1
ATOM 780 C CA . PRO A 1 99 ? -0.429 -0.102 18.605 1.00 97.56 99 PRO A CA 1
ATOM 781 C C . PRO A 1 99 ? -0.999 -0.126 17.185 1.00 97.56 99 PRO A C 1
ATOM 783 O O . PRO A 1 99 ? -0.269 0.149 16.237 1.00 97.56 99 PRO A O 1
ATOM 786 N N . PHE A 1 100 ? -2.300 -0.394 17.038 1.00 97.50 100 PHE A N 1
ATOM 787 C CA . PHE A 1 100 ? -2.954 -0.405 15.733 1.00 97.50 100 PHE A CA 1
ATOM 788 C C . PHE A 1 100 ? -2.940 0.982 15.074 1.00 97.50 100 PHE A C 1
ATOM 790 O O . PHE A 1 100 ? -2.520 1.114 13.929 1.00 97.50 100 PHE A O 1
ATOM 797 N N . GLN A 1 101 ? -3.303 2.033 15.816 1.00 97.69 101 GLN A N 1
ATOM 798 C CA . GLN A 1 101 ? -3.244 3.424 15.359 1.00 97.69 101 GLN A CA 1
ATOM 799 C C . GLN A 1 101 ? -1.827 3.807 14.915 1.00 97.69 101 GLN A C 1
ATOM 801 O O . GLN A 1 101 ? -1.661 4.350 13.825 1.00 97.69 101 GLN A O 1
ATOM 806 N N . LYS A 1 102 ? -0.805 3.494 15.727 1.00 97.62 102 LYS A N 1
ATOM 807 C CA . LYS A 1 102 ? 0.599 3.741 15.368 1.00 97.62 102 LYS A CA 1
ATOM 808 C C . LYS A 1 102 ? 0.960 3.034 14.063 1.00 97.62 102 LYS A C 1
ATOM 810 O O . LYS A 1 102 ? 1.535 3.654 13.176 1.00 97.62 102 LYS A O 1
ATOM 815 N N . ARG A 1 103 ? 0.572 1.764 13.923 1.00 97.88 103 ARG A N 1
ATOM 816 C CA . ARG A 1 103 ? 0.841 0.987 12.714 1.00 97.88 103 ARG A CA 1
ATOM 817 C C . ARG A 1 103 ? 0.184 1.593 11.477 1.00 97.88 103 ARG A C 1
ATOM 819 O O . ARG A 1 103 ? 0.811 1.597 10.428 1.00 97.88 103 ARG A O 1
ATOM 826 N N . VAL A 1 104 ? -1.042 2.105 11.582 1.00 98.00 104 VAL A N 1
ATOM 827 C CA . VAL A 1 104 ? -1.725 2.766 10.456 1.00 98.00 104 VAL A CA 1
ATOM 828 C C . VAL A 1 104 ? -1.002 4.052 10.039 1.00 98.00 104 VAL A C 1
ATOM 830 O O . VAL A 1 104 ? -0.864 4.294 8.846 1.00 98.00 104 VAL A O 1
ATOM 833 N N . LEU A 1 105 ? -0.473 4.836 10.984 1.00 97.44 105 LEU A N 1
ATOM 834 C CA . LEU A 1 105 ? 0.278 6.068 10.681 1.00 97.44 105 LEU A CA 1
ATOM 835 C C . LEU A 1 105 ? 1.613 5.819 9.955 1.00 97.44 105 LEU A C 1
ATOM 837 O O . LEU A 1 105 ? 2.089 6.688 9.226 1.00 97.44 105 LEU A O 1
ATOM 841 N N . GLU A 1 106 ? 2.197 4.625 10.099 1.00 97.75 106 GLU A N 1
ATOM 842 C CA . GLU A 1 106 ? 3.390 4.203 9.347 1.00 97.75 106 GLU A CA 1
ATOM 843 C C . GLU A 1 106 ? 3.079 3.917 7.860 1.00 97.75 106 GLU A C 1
ATOM 845 O O . GLU A 1 106 ? 3.987 3.874 7.026 1.00 97.75 106 GLU A O 1
ATOM 850 N N . LEU A 1 107 ? 1.804 3.740 7.492 1.00 97.81 107 LEU A N 1
ATOM 851 C CA . LEU A 1 107 ? 1.365 3.407 6.133 1.00 97.81 107 LEU A CA 1
ATOM 852 C C . LEU A 1 107 ? 1.164 4.667 5.273 1.00 97.81 107 LEU A C 1
ATOM 854 O O . LEU A 1 107 ? 0.062 4.957 4.812 1.00 97.81 107 LEU A O 1
ATOM 858 N N . ARG A 1 108 ? 2.254 5.406 5.028 1.00 95.88 108 ARG A N 1
ATOM 859 C CA . ARG A 1 108 ? 2.243 6.729 4.363 1.00 95.88 108 ARG A CA 1
ATOM 860 C C . ARG A 1 108 ? 1.658 6.779 2.942 1.00 95.88 108 ARG A C 1
ATOM 862 O O . ARG A 1 108 ? 1.355 7.864 2.467 1.00 95.88 108 ARG A O 1
ATOM 869 N N . SER A 1 109 ? 1.490 5.653 2.245 1.00 96.19 109 SER A N 1
ATOM 870 C CA . SER A 1 109 ? 0.827 5.637 0.924 1.00 96.19 109 SER A CA 1
ATOM 871 C C . SER A 1 109 ? -0.704 5.716 1.010 1.00 96.19 109 SER A C 1
ATOM 873 O O . SER A 1 109 ? -1.376 5.919 -0.006 1.00 96.19 109 SER A O 1
ATOM 875 N N . LEU A 1 110 ? -1.267 5.549 2.212 1.00 97.81 110 LEU A N 1
ATOM 876 C CA . LEU A 1 110 ? -2.697 5.617 2.478 1.00 97.81 110 LEU A CA 1
ATOM 877 C C . LEU A 1 110 ? -3.048 6.986 3.074 1.00 97.81 110 LEU A C 1
ATOM 879 O O . LEU A 1 110 ? -2.729 7.275 4.224 1.00 97.81 110 LEU A O 1
ATOM 883 N N . ASN A 1 111 ? -3.742 7.810 2.290 1.00 97.25 111 ASN A N 1
ATOM 884 C CA . ASN A 1 111 ? -4.352 9.053 2.768 1.00 97.25 111 ASN A CA 1
ATOM 885 C C . ASN A 1 111 ? -5.568 8.769 3.674 1.00 97.25 111 ASN A C 1
ATOM 887 O O . ASN A 1 111 ? -6.036 7.627 3.778 1.00 97.25 111 ASN A O 1
ATOM 891 N N . SER A 1 112 ? -6.113 9.811 4.306 1.00 98.12 112 SER A N 1
ATOM 892 C CA . SER A 1 112 ? -7.230 9.642 5.243 1.00 98.12 112 SER A CA 1
ATOM 893 C C . SER A 1 112 ? -8.481 9.041 4.598 1.00 98.12 112 SER A C 1
ATOM 895 O O . SER A 1 112 ? -9.105 8.185 5.219 1.00 98.12 112 SER A O 1
ATOM 897 N N . ALA A 1 113 ? -8.806 9.387 3.347 1.00 97.56 113 ALA A N 1
ATOM 898 C CA . ALA A 1 113 ? -9.963 8.835 2.635 1.00 97.56 113 ALA A CA 1
ATOM 899 C C . ALA A 1 113 ? -9.834 7.319 2.396 1.00 97.56 113 ALA A C 1
ATOM 901 O O . ALA A 1 113 ? -10.778 6.560 2.616 1.00 97.56 113 ALA A O 1
ATOM 902 N N . LYS A 1 114 ? -8.645 6.856 1.991 1.00 97.88 114 LYS A N 1
ATOM 903 C CA . LYS A 1 114 ? -8.341 5.429 1.801 1.00 97.88 114 LYS A CA 1
ATOM 904 C C . LYS A 1 114 ? -8.391 4.668 3.121 1.00 97.88 114 LYS A C 1
ATOM 906 O O . LYS A 1 114 ? -8.949 3.573 3.166 1.00 97.88 114 LYS A O 1
ATOM 911 N N . VAL A 1 115 ? -7.824 5.235 4.189 1.00 98.19 115 VAL A N 1
ATOM 912 C CA . VAL A 1 115 ? -7.858 4.629 5.529 1.00 98.19 115 VAL A CA 1
ATOM 913 C C . VAL A 1 115 ? -9.291 4.521 6.042 1.00 98.19 115 VAL A C 1
ATOM 915 O O . VAL A 1 115 ? -9.690 3.446 6.481 1.00 98.19 115 VAL A O 1
ATOM 918 N N . GLU A 1 116 ? -10.073 5.595 5.952 1.00 97.69 116 GLU A N 1
ATOM 919 C CA . GLU A 1 116 ? -11.471 5.620 6.386 1.00 97.69 116 GLU A CA 1
ATOM 920 C C . GLU A 1 116 ? -12.298 4.553 5.669 1.00 97.69 116 GLU A C 1
ATOM 922 O O . GLU A 1 116 ? -12.985 3.758 6.316 1.00 97.69 116 GLU A O 1
ATOM 927 N N . TRP A 1 117 ? -12.181 4.483 4.339 1.00 96.19 117 TRP A N 1
ATOM 928 C CA . TRP A 1 117 ? -12.891 3.481 3.556 1.00 96.19 117 TRP A CA 1
ATOM 929 C C . TRP A 1 117 ? -12.469 2.064 3.958 1.00 96.19 117 TRP A C 1
ATOM 931 O O . TRP A 1 117 ? -13.325 1.240 4.274 1.00 96.19 117 TRP A O 1
ATOM 941 N N . LEU A 1 118 ? -11.162 1.784 4.026 1.00 96.00 118 LEU A N 1
ATOM 942 C CA . LEU A 1 118 ? -10.662 0.450 4.365 1.00 96.00 118 LEU A CA 1
ATOM 943 C C . LEU A 1 118 ? -11.125 -0.006 5.748 1.00 96.00 118 LEU A C 1
ATOM 945 O O . LEU A 1 118 ? -11.560 -1.144 5.881 1.00 96.00 118 LEU A O 1
ATOM 949 N N . LEU A 1 119 ? -11.041 0.857 6.765 1.00 96.00 119 LEU A N 1
ATOM 950 C CA . LEU A 1 119 ? -11.407 0.501 8.138 1.00 96.00 119 LEU A CA 1
ATOM 951 C C . LEU A 1 119 ? -12.913 0.265 8.311 1.00 96.00 119 LEU A C 1
ATOM 953 O O . LEU A 1 119 ? -13.295 -0.577 9.124 1.00 96.00 119 LEU A O 1
ATOM 957 N N . SER A 1 120 ? -13.745 0.962 7.535 1.00 94.19 120 SER A N 1
ATOM 958 C CA . SER A 1 120 ? -15.203 0.789 7.526 1.00 94.19 120 SER A CA 1
ATOM 959 C C . SER A 1 120 ? -15.669 -0.470 6.781 1.00 94.19 120 SER A C 1
ATOM 961 O O . SER A 1 120 ? -16.766 -0.950 7.051 1.00 94.19 120 SER A O 1
ATOM 963 N N . HIS A 1 121 ? -14.848 -1.027 5.880 1.00 92.62 121 HIS A N 1
ATOM 964 C CA . HIS A 1 121 ? -15.227 -2.135 4.983 1.00 92.62 121 HIS A CA 1
ATOM 965 C C . HIS A 1 121 ? -14.361 -3.396 5.165 1.00 92.62 121 HIS A C 1
ATOM 967 O O . HIS A 1 121 ? -14.264 -4.239 4.266 1.00 92.62 121 HIS A O 1
ATOM 973 N N . LEU A 1 122 ? -13.713 -3.555 6.326 1.00 92.69 122 LEU A N 1
ATOM 974 C CA . LEU A 1 122 ? -12.970 -4.778 6.647 1.00 92.69 122 LEU A CA 1
ATOM 975 C C . LEU A 1 122 ? -13.917 -5.983 6.681 1.00 92.69 122 LEU A C 1
ATOM 977 O O . LEU A 1 122 ? -14.924 -5.975 7.382 1.00 92.69 122 LEU A O 1
ATOM 981 N N . GLY A 1 123 ? -13.563 -7.034 5.940 1.00 89.00 123 GLY A N 1
ATOM 982 C CA . GLY A 1 123 ? -14.418 -8.208 5.764 1.00 89.00 123 GLY A CA 1
ATOM 983 C C . GLY A 1 123 ? -14.376 -9.205 6.924 1.00 89.00 123 GLY A C 1
ATOM 984 O O . GLY A 1 123 ? -15.278 -10.031 7.037 1.00 89.00 123 GLY A O 1
ATOM 985 N N . ASP A 1 124 ? -13.349 -9.159 7.783 1.00 88.31 124 ASP A N 1
ATOM 986 C CA . ASP A 1 124 ? -13.268 -10.048 8.950 1.00 88.31 124 ASP A CA 1
ATOM 987 C C . ASP A 1 124 ? -13.988 -9.444 10.166 1.00 88.31 124 ASP A C 1
ATOM 989 O O . ASP A 1 124 ? -13.669 -8.309 10.542 1.00 88.31 124 ASP A O 1
ATOM 993 N N . PRO A 1 125 ? -14.869 -10.202 10.843 1.00 83.81 125 PRO A N 1
ATOM 994 C CA . PRO A 1 125 ? -15.455 -9.782 12.109 1.00 83.81 125 PRO A CA 1
ATOM 995 C C . PRO A 1 125 ? -14.434 -9.833 13.270 1.00 83.81 1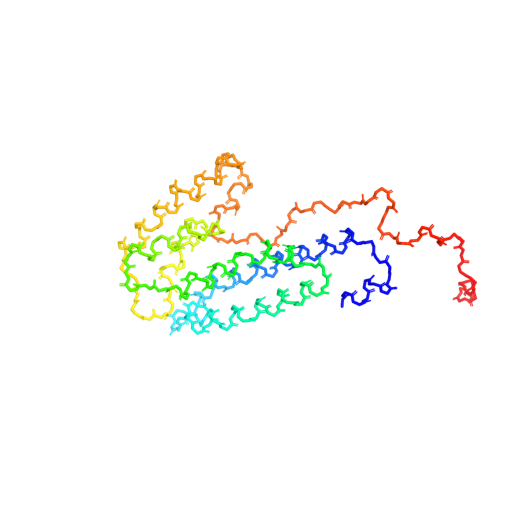25 PRO A C 1
ATOM 997 O O . PRO A 1 125 ? -13.462 -10.592 13.210 1.00 83.81 125 PRO A O 1
ATOM 1000 N N . PRO A 1 126 ? -14.674 -9.087 14.367 1.00 85.25 126 PRO A N 1
ATOM 1001 C CA . PRO A 1 126 ? -15.716 -8.071 14.509 1.00 85.25 126 PRO A CA 1
ATOM 1002 C C . PRO A 1 126 ? -15.365 -6.775 13.746 1.00 85.25 126 PRO A C 1
ATOM 1004 O O . PRO A 1 126 ? -14.179 -6.467 13.572 1.00 85.25 126 PRO A O 1
ATOM 1007 N N . PRO A 1 127 ? -16.376 -5.998 13.310 1.00 86.94 127 PRO A N 1
ATOM 1008 C CA . PRO A 1 127 ? -16.141 -4.680 12.728 1.00 86.94 127 PRO A CA 1
ATOM 1009 C C . PRO A 1 127 ? -15.461 -3.755 13.745 1.00 86.94 127 PRO A C 1
ATOM 1011 O O . PRO A 1 127 ? -15.645 -3.900 14.958 1.00 86.94 127 PRO A O 1
ATOM 1014 N N . LEU A 1 128 ? -14.672 -2.789 13.262 1.00 93.19 128 LEU A N 1
ATOM 1015 C CA . LEU A 1 128 ? -14.058 -1.812 14.160 1.00 93.19 128 LEU A CA 1
ATOM 1016 C C . LEU A 1 128 ? -15.118 -0.888 14.772 1.00 93.19 128 LEU A C 1
ATOM 1018 O O . LEU A 1 128 ? -16.043 -0.469 14.073 1.00 93.19 128 LEU A O 1
ATOM 1022 N N . PRO A 1 129 ? -14.940 -0.470 16.038 1.00 95.38 129 PRO A N 1
ATOM 1023 C CA . PRO A 1 129 ? -15.734 0.608 16.609 1.00 95.38 129 PRO A CA 1
ATOM 1024 C C . PRO A 1 129 ? -15.615 1.881 15.763 1.00 95.38 129 PRO A C 1
ATOM 1026 O O . PRO A 1 129 ? -14.510 2.290 15.398 1.00 95.38 129 PRO A O 1
ATOM 1029 N N . SER A 1 130 ? -16.736 2.556 15.509 1.00 95.62 130 SER A N 1
ATOM 1030 C CA . SER A 1 130 ? -16.774 3.798 14.720 1.00 95.62 130 SER A CA 1
ATOM 1031 C C . SER A 1 130 ? -15.851 4.886 15.284 1.00 95.62 130 SER A C 1
ATOM 1033 O O . SER A 1 130 ? -15.205 5.608 14.529 1.00 95.62 130 SER A O 1
ATOM 1035 N N . GLU A 1 131 ? -15.706 4.951 16.608 1.00 97.19 131 GLU A N 1
ATOM 1036 C CA . GLU A 1 131 ? -14.777 5.865 17.279 1.00 97.19 131 GLU A CA 1
ATOM 1037 C C . GLU A 1 131 ? -13.307 5.570 16.956 1.00 97.19 131 GLU A C 1
ATOM 1039 O O . GLU A 1 131 ? -12.505 6.495 16.829 1.00 97.19 131 GLU A O 1
ATOM 1044 N N . TRP A 1 132 ? -12.929 4.301 16.756 1.00 97.50 132 TRP A N 1
ATOM 1045 C CA . TRP A 1 132 ? -11.572 3.966 16.314 1.00 97.50 132 TRP A CA 1
ATOM 1046 C C . TRP A 1 132 ? -11.339 4.459 14.890 1.00 97.50 132 TRP A C 1
ATOM 1048 O O . TRP A 1 132 ? -10.317 5.095 14.634 1.00 97.50 132 TRP A O 1
ATOM 1058 N N . VAL A 1 133 ? -12.297 4.220 13.988 1.00 97.94 133 VAL A N 1
ATOM 1059 C CA . VAL A 1 133 ? -12.221 4.673 12.592 1.00 97.94 133 VAL A CA 1
ATOM 1060 C C . VAL A 1 133 ? -12.074 6.193 12.530 1.00 97.94 133 VAL A C 1
ATOM 1062 O O . VAL A 1 133 ? -11.130 6.684 11.911 1.00 97.94 133 VAL A O 1
ATOM 1065 N N . LYS A 1 134 ? -12.929 6.943 13.238 1.00 98.19 134 LYS A N 1
ATOM 1066 C CA . LYS A 1 134 ? -12.870 8.414 13.295 1.00 98.19 134 LYS A CA 1
ATOM 1067 C C . LYS A 1 134 ? -11.535 8.919 13.838 1.00 98.19 134 LYS A C 1
ATOM 1069 O O . LYS A 1 134 ? -10.914 9.789 13.229 1.00 98.19 134 LYS A O 1
ATOM 1074 N N . ASN A 1 135 ? -11.076 8.376 14.968 1.00 98.31 135 ASN A N 1
ATOM 1075 C CA . ASN A 1 135 ? -9.850 8.838 15.618 1.00 98.31 135 ASN A CA 1
ATOM 1076 C C . ASN A 1 135 ? -8.605 8.551 14.775 1.00 98.31 135 ASN A C 1
ATOM 1078 O O . ASN A 1 135 ? -7.751 9.425 14.632 1.00 98.31 135 ASN A O 1
ATOM 1082 N N . ILE A 1 136 ? -8.510 7.358 14.184 1.00 98.50 136 ILE A N 1
ATOM 1083 C CA . ILE A 1 136 ? -7.390 6.994 13.309 1.00 98.50 136 ILE A CA 1
ATOM 1084 C C . ILE A 1 136 ? -7.409 7.856 12.045 1.00 98.50 136 ILE A C 1
ATOM 1086 O O . ILE A 1 136 ? -6.386 8.441 11.702 1.00 98.50 136 ILE A O 1
ATOM 1090 N N . THR A 1 137 ? -8.570 8.010 11.405 1.00 98.38 137 THR A N 1
ATOM 1091 C CA . THR A 1 137 ? -8.730 8.852 10.207 1.00 98.38 137 THR A CA 1
ATOM 1092 C C . THR A 1 137 ? -8.333 10.300 10.490 1.00 98.38 137 THR A C 1
ATOM 1094 O O . THR A 1 137 ? -7.611 10.908 9.701 1.00 98.38 137 THR A O 1
ATOM 1097 N N . LYS A 1 138 ? -8.727 10.848 11.648 1.00 98.44 138 LYS A N 1
ATOM 1098 C CA . LYS A 1 138 ? -8.312 12.187 12.086 1.00 98.44 138 LYS A CA 1
ATOM 1099 C C . LYS A 1 138 ? -6.795 12.288 12.248 1.00 98.44 138 LYS A C 1
ATOM 1101 O O . LYS A 1 138 ? -6.217 13.266 11.783 1.00 98.44 138 LYS A O 1
ATOM 1106 N N . SER A 1 139 ? -6.152 11.301 12.874 1.00 98.38 139 SER A N 1
ATOM 1107 C CA . SER A 1 139 ? -4.689 11.279 13.009 1.00 98.38 139 SER A CA 1
ATOM 1108 C C . SER A 1 139 ? -3.990 11.210 11.651 1.00 98.38 139 SER A C 1
ATOM 1110 O O . SER A 1 139 ? -3.069 11.982 11.417 1.00 98.38 139 SER A O 1
ATOM 1112 N N . VAL A 1 140 ? -4.461 10.356 10.736 1.00 98.44 140 VAL A N 1
ATOM 1113 C CA . VAL A 1 140 ? -3.911 10.244 9.373 1.00 98.44 140 VAL A CA 1
ATOM 1114 C C . VAL A 1 140 ? -4.076 11.558 8.613 1.00 98.44 140 VAL A C 1
ATOM 1116 O O . VAL A 1 140 ? -3.124 12.028 8.003 1.00 98.44 140 VAL A O 1
ATOM 1119 N N . ARG A 1 141 ? -5.238 12.213 8.716 1.00 98.00 141 ARG A N 1
ATOM 1120 C CA . ARG A 1 141 ? -5.470 13.525 8.095 1.00 98.00 141 ARG A CA 1
ATOM 1121 C C . ARG A 1 141 ? -4.534 14.604 8.641 1.00 98.00 141 ARG A C 1
ATOM 1123 O O . ARG A 1 141 ? -4.059 15.456 7.901 1.00 98.00 141 ARG A O 1
ATOM 1130 N N . GLN A 1 142 ? -4.283 14.595 9.947 1.00 97.44 142 GLN A N 1
ATOM 1131 C CA . GLN A 1 142 ? -3.416 15.585 10.582 1.00 97.44 142 GLN A CA 1
ATOM 1132 C C . GLN A 1 142 ? -1.933 15.386 10.274 1.00 97.44 142 GLN A C 1
ATOM 1134 O O . GLN A 1 142 ? -1.188 16.344 10.461 1.00 97.44 142 GLN A O 1
ATOM 1139 N N . ASP A 1 143 ? -1.531 14.198 9.832 1.00 96.69 143 ASP A N 1
ATOM 1140 C CA . ASP A 1 143 ? -0.136 13.817 9.631 1.00 96.69 143 ASP A CA 1
ATOM 1141 C C . ASP A 1 143 ? 0.167 13.546 8.144 1.00 96.69 143 ASP A C 1
ATOM 1143 O O . ASP A 1 143 ? 0.833 14.350 7.497 1.00 96.69 143 ASP A O 1
ATOM 1147 N N . VAL A 1 144 ? -0.392 12.476 7.568 1.00 96.75 144 VAL A N 1
ATOM 1148 C CA . VAL A 1 144 ? -0.161 12.071 6.169 1.00 96.75 144 VAL A CA 1
ATOM 1149 C C . VAL A 1 144 ? -0.730 13.096 5.189 1.00 96.75 144 VAL A C 1
ATOM 1151 O O . VAL A 1 144 ? -0.004 13.588 4.330 1.00 96.75 144 VAL A O 1
ATOM 1154 N N . ASP A 1 145 ? -2.017 13.442 5.306 1.00 97.00 145 ASP A N 1
ATOM 1155 C CA . ASP A 1 145 ? -2.640 14.357 4.338 1.00 97.00 145 ASP A CA 1
ATOM 1156 C C . ASP A 1 145 ? -2.029 15.760 4.432 1.00 97.00 145 ASP A C 1
ATOM 1158 O O . ASP A 1 145 ? -1.865 16.430 3.415 1.00 97.00 145 ASP A O 1
ATOM 1162 N N . ARG A 1 146 ? -1.657 16.194 5.645 1.00 96.06 146 ARG A N 1
ATOM 1163 C CA . ARG A 1 146 ? -0.956 17.465 5.849 1.00 96.06 146 ARG A CA 1
ATOM 1164 C C . ARG A 1 146 ? 0.398 17.467 5.147 1.00 96.06 146 ARG A C 1
ATOM 1166 O O . ARG A 1 146 ? 0.672 18.412 4.419 1.00 96.06 146 ARG A O 1
ATOM 1173 N N . GLU A 1 147 ? 1.194 16.410 5.300 1.00 95.31 147 GLU A N 1
ATOM 1174 C CA . GLU A 1 147 ? 2.478 16.286 4.602 1.00 95.31 147 GLU A CA 1
ATOM 1175 C C . GLU A 1 147 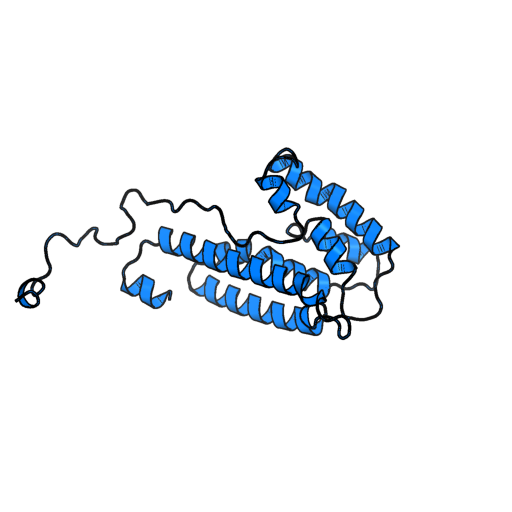? 2.295 16.320 3.072 1.00 95.31 147 GLU A C 1
ATOM 1177 O O . GLU A 1 147 ? 3.077 16.962 2.373 1.00 95.31 147 GLU A O 1
ATOM 1182 N N . ILE A 1 148 ? 1.244 15.680 2.538 1.00 94.06 148 ILE A N 1
ATOM 1183 C CA . ILE A 1 148 ? 0.920 15.730 1.101 1.00 94.06 148 ILE A CA 1
ATOM 1184 C C . ILE A 1 148 ? 0.637 17.174 0.664 1.00 94.06 148 ILE A C 1
ATOM 1186 O O . ILE A 1 148 ? 1.182 17.626 -0.341 1.00 94.06 148 ILE A O 1
ATOM 1190 N N . ILE A 1 149 ? -0.181 17.910 1.419 1.00 94.69 149 ILE A N 1
ATOM 1191 C CA . ILE A 1 149 ? -0.523 19.309 1.116 1.00 94.69 149 ILE A CA 1
ATOM 1192 C C . ILE A 1 149 ? 0.711 20.216 1.213 1.00 94.69 149 ILE A C 1
ATOM 1194 O O . ILE A 1 149 ? 0.906 21.086 0.369 1.00 94.69 149 ILE A O 1
ATOM 1198 N N . GLU A 1 150 ? 1.566 20.007 2.213 1.00 94.06 150 GLU A N 1
ATOM 1199 C CA . GLU A 1 150 ? 2.806 20.772 2.386 1.00 94.06 150 GLU A CA 1
ATOM 1200 C C . GLU A 1 150 ? 3.791 20.539 1.229 1.00 94.06 150 GLU A C 1
ATOM 1202 O O . GLU A 1 150 ? 4.462 21.476 0.801 1.00 94.06 150 GLU A O 1
ATOM 1207 N N . LYS A 1 151 ? 3.853 19.315 0.688 1.00 92.44 151 LYS A N 1
ATOM 1208 C CA . LYS A 1 151 ? 4.771 18.951 -0.405 1.00 92.44 151 LYS A CA 1
ATOM 1209 C C . LYS A 1 151 ? 4.257 19.292 -1.805 1.00 92.44 151 LYS A C 1
ATOM 1211 O O . LYS A 1 151 ? 5.053 19.700 -2.644 1.00 92.44 151 LYS A O 1
ATOM 1216 N N . HIS A 1 152 ? 2.963 19.109 -2.065 1.00 89.81 152 HIS A N 1
ATOM 1217 C CA . HIS A 1 152 ? 2.369 19.211 -3.411 1.00 89.81 152 HIS A CA 1
ATOM 1218 C C . HIS A 1 152 ? 1.476 20.453 -3.585 1.00 89.81 152 HIS A C 1
ATOM 1220 O O . HIS A 1 152 ? 0.941 20.719 -4.662 1.00 89.81 152 HIS A O 1
ATOM 1226 N N . GLY A 1 153 ? 1.344 21.260 -2.531 1.00 89.38 153 GLY A N 1
ATOM 1227 C CA . GLY A 1 153 ? 0.603 22.512 -2.538 1.00 89.38 153 GLY A CA 1
ATOM 1228 C C . GLY A 1 153 ? -0.890 22.334 -2.271 1.00 89.38 153 GLY A C 1
ATOM 1229 O O . GLY A 1 153 ? -1.356 21.296 -1.798 1.00 89.38 153 GLY A O 1
ATOM 1230 N N . SER A 1 154 ? -1.652 23.391 -2.564 1.00 86.12 154 SER A N 1
ATOM 1231 C CA . SER A 1 154 ? -3.072 23.506 -2.212 1.00 86.12 154 SER A CA 1
ATOM 1232 C C . SER A 1 154 ? -3.904 22.278 -2.626 1.00 86.12 154 SER A C 1
ATOM 1234 O O . SER A 1 154 ? -3.731 21.793 -3.745 1.00 86.12 154 SER A O 1
ATOM 1236 N N . PRO A 1 155 ? -4.894 21.841 -1.817 1.00 82.31 155 PRO A N 1
ATOM 1237 C CA . PRO A 1 155 ? -5.868 20.809 -2.200 1.00 82.31 155 PRO A CA 1
ATOM 1238 C C . PRO A 1 155 ? -6.662 21.119 -3.479 1.00 82.31 155 PRO A C 1
ATOM 1240 O O . PRO A 1 155 ? -7.309 20.233 -4.031 1.00 82.31 155 PRO A O 1
ATOM 1243 N N . SER A 1 156 ? -6.646 22.376 -3.937 1.00 83.31 156 SER A N 1
ATOM 1244 C CA . SER A 1 156 ? -7.237 22.792 -5.211 1.00 83.31 156 SER A CA 1
ATOM 1245 C C . SER A 1 156 ? -6.388 22.427 -6.434 1.00 83.31 156 SER A C 1
ATOM 1247 O O . SER A 1 156 ? -6.905 22.458 -7.551 1.00 83.31 156 SER A O 1
ATOM 1249 N N . SER A 1 157 ? -5.108 22.084 -6.256 1.00 87.94 157 SER A N 1
ATOM 1250 C CA . SER A 1 157 ? -4.268 21.594 -7.347 1.00 87.94 157 SER A CA 1
ATOM 1251 C C . SER A 1 157 ? -4.743 20.201 -7.773 1.00 87.94 157 SER A C 1
ATOM 1253 O O . SER A 1 157 ? -5.166 19.384 -6.950 1.00 87.94 157 SER A O 1
ATOM 1255 N N . ARG A 1 158 ? -4.689 19.913 -9.080 1.00 86.38 158 ARG A N 1
ATOM 1256 C CA . ARG A 1 158 ? -5.083 18.597 -9.606 1.00 86.38 158 ARG A CA 1
ATOM 1257 C C . ARG A 1 158 ? -4.248 17.480 -8.976 1.00 86.38 158 ARG A C 1
ATOM 1259 O O . ARG A 1 158 ? -4.810 16.469 -8.578 1.00 86.38 158 ARG A O 1
ATOM 1266 N N . GLU A 1 159 ? -2.941 17.693 -8.854 1.00 85.56 159 GLU A N 1
ATOM 1267 C CA . GLU A 1 159 ? -2.004 16.724 -8.283 1.00 85.56 159 GLU A CA 1
ATOM 1268 C C . GLU A 1 159 ? -2.341 16.399 -6.822 1.00 85.56 159 GLU A C 1
ATOM 1270 O O . GLU A 1 159 ? -2.605 15.240 -6.503 1.00 85.56 159 GLU A O 1
ATOM 1275 N N . THR A 1 160 ? -2.442 17.411 -5.951 1.00 89.25 160 THR A N 1
ATOM 1276 C CA . THR A 1 160 ? -2.783 17.211 -4.534 1.00 89.25 160 THR A CA 1
ATOM 1277 C C . THR A 1 160 ? -4.153 16.554 -4.390 1.00 89.25 160 THR A C 1
ATOM 1279 O O . THR A 1 160 ? -4.320 15.626 -3.598 1.00 89.25 160 THR A O 1
ATOM 1282 N N . ARG A 1 161 ? -5.145 16.987 -5.178 1.00 90.44 161 ARG A N 1
ATOM 1283 C CA . ARG A 1 161 ? -6.489 16.398 -5.161 1.00 90.44 161 ARG A CA 1
ATOM 1284 C C . ARG A 1 161 ? -6.469 14.917 -5.540 1.00 90.44 161 ARG A C 1
ATOM 1286 O O . ARG A 1 161 ? -7.123 14.116 -4.876 1.00 90.44 161 ARG A O 1
ATOM 1293 N N . ASP A 1 162 ? -5.721 14.546 -6.574 1.00 89.62 162 ASP A N 1
ATOM 1294 C CA . ASP A 1 162 ? -5.627 13.159 -7.029 1.00 89.62 162 ASP A CA 1
ATOM 1295 C C . ASP A 1 162 ? -4.870 12.294 -5.991 1.00 89.62 162 ASP A C 1
ATOM 1297 O O . ASP A 1 162 ? -5.260 11.153 -5.734 1.00 89.62 162 ASP A O 1
ATOM 1301 N N . MET A 1 163 ? -3.868 12.848 -5.293 1.00 89.81 163 MET A N 1
ATOM 1302 C CA . MET A 1 163 ? -3.170 12.172 -4.184 1.00 89.81 163 MET A CA 1
ATOM 1303 C C . MET A 1 163 ? -4.047 11.978 -2.939 1.00 89.81 163 MET A C 1
ATOM 1305 O O . MET A 1 163 ? -3.921 10.955 -2.257 1.00 89.81 163 MET A O 1
ATOM 1309 N N . LEU A 1 164 ? -4.946 12.924 -2.649 1.00 93.88 164 LEU A N 1
ATOM 1310 C CA . LEU A 1 164 ? -5.910 12.866 -1.541 1.00 93.88 164 LEU A CA 1
ATOM 1311 C C . LEU A 1 164 ? -7.188 12.079 -1.883 1.00 93.88 164 LEU A C 1
ATOM 1313 O O . LEU A 1 164 ? -7.973 11.765 -0.989 1.00 93.88 164 LEU A O 1
ATOM 1317 N N . SER A 1 165 ? -7.390 11.720 -3.152 1.00 94.00 165 SER A N 1
ATOM 1318 C CA . SER A 1 165 ? -8.542 10.939 -3.601 1.00 94.00 165 SER A CA 1
ATOM 1319 C C . SER A 1 165 ? -8.574 9.544 -2.971 1.00 94.00 165 SER A C 1
ATOM 1321 O O . SER A 1 165 ? -7.536 8.931 -2.687 1.00 94.00 165 SER A O 1
ATOM 1323 N N . LEU A 1 166 ? -9.788 9.016 -2.788 1.00 94.94 166 LEU A N 1
ATOM 1324 C CA . LEU A 1 166 ? -9.993 7.618 -2.422 1.00 94.94 166 LEU A CA 1
ATOM 1325 C C . LEU A 1 166 ? -9.415 6.706 -3.507 1.00 94.94 166 LEU A C 1
ATOM 1327 O O . LEU A 1 166 ? -8.612 5.833 -3.202 1.00 94.94 166 LEU A O 1
ATOM 1331 N N . GLN A 1 167 ? -9.792 6.919 -4.768 1.00 93.38 167 GLN A N 1
ATOM 1332 C CA . GLN A 1 167 ? -9.300 6.109 -5.881 1.00 93.38 167 GLN A CA 1
ATOM 1333 C C . GLN A 1 167 ? -7.884 6.525 -6.274 1.00 93.38 167 GLN A C 1
ATOM 1335 O O . GLN A 1 167 ? -7.546 7.707 -6.283 1.00 93.38 167 GLN A O 1
ATOM 1340 N N . ALA A 1 168 ? -7.062 5.543 -6.627 1.00 92.25 168 ALA A N 1
ATOM 1341 C CA . ALA A 1 168 ? -5.753 5.799 -7.203 1.00 92.25 168 ALA A CA 1
ATOM 1342 C C . ALA A 1 168 ? -5.896 6.114 -8.703 1.00 92.25 168 ALA A C 1
ATOM 1344 O O . ALA A 1 168 ? -6.624 5.388 -9.392 1.00 92.25 168 ALA A O 1
ATOM 1345 N N . PRO A 1 169 ? -5.210 7.145 -9.230 1.00 90.81 169 PRO A N 1
ATOM 1346 C CA . PRO A 1 169 ? -5.156 7.366 -10.670 1.00 90.81 169 PRO A CA 1
ATOM 1347 C C . PRO A 1 169 ? -4.506 6.151 -11.340 1.00 90.81 169 PRO A C 1
ATOM 1349 O O . PRO A 1 169 ? -3.538 5.602 -10.826 1.00 90.81 169 PRO A O 1
ATOM 1352 N N . VAL A 1 170 ? -5.079 5.693 -12.454 1.00 87.62 170 VAL A N 1
ATOM 1353 C CA . VAL A 1 170 ? -4.524 4.576 -13.243 1.00 87.62 170 VAL A CA 1
ATOM 1354 C C . VAL A 1 170 ? -3.437 5.070 -14.195 1.00 87.62 170 VAL A C 1
ATOM 1356 O O . VAL A 1 170 ? -2.499 4.340 -14.517 1.00 87.62 170 VAL A O 1
ATOM 1359 N N . GLU A 1 171 ? -3.576 6.309 -14.653 1.00 85.94 171 GLU A N 1
ATOM 1360 C CA . GLU A 1 171 ? -2.613 6.963 -15.521 1.00 85.94 171 GLU A CA 1
ATOM 1361 C C . GLU A 1 171 ? -1.495 7.575 -14.683 1.00 85.94 171 GLU A C 1
ATOM 1363 O O . GLU A 1 171 ? -1.740 8.410 -13.811 1.00 85.94 171 GLU A O 1
ATOM 1368 N N . LEU A 1 172 ? -0.258 7.184 -14.988 1.00 81.56 172 LEU A N 1
ATOM 1369 C CA . LEU A 1 172 ? 0.926 7.843 -14.458 1.00 81.56 172 LEU A CA 1
ATOM 1370 C C . LEU A 1 172 ? 1.314 8.984 -15.415 1.00 81.56 172 LEU A C 1
ATOM 1372 O O . LEU A 1 172 ? 1.647 8.708 -16.567 1.00 81.56 172 LEU A O 1
ATOM 1376 N N . PRO A 1 173 ? 1.311 10.258 -14.999 1.00 73.06 173 PRO A N 1
ATOM 1377 C CA . PRO A 1 173 ? 1.779 11.355 -15.842 1.00 73.06 173 PRO A CA 1
ATOM 1378 C C . PRO A 1 173 ? 3.318 11.406 -15.837 1.00 73.06 173 PRO A C 1
ATOM 1380 O O . PRO A 1 173 ? 3.919 12.340 -15.316 1.00 73.06 173 PRO A O 1
ATOM 1383 N N . LEU A 1 174 ? 3.976 10.372 -16.369 1.00 72.69 174 LEU A N 1
ATOM 1384 C CA . LEU A 1 174 ? 5.432 10.318 -16.494 1.00 72.69 174 LEU A CA 1
ATOM 1385 C C . LEU A 1 174 ? 5.836 10.657 -17.940 1.00 72.69 174 LEU A C 1
ATOM 1387 O O . LEU A 1 174 ? 5.596 9.857 -18.839 1.00 72.69 174 LEU A O 1
ATOM 1391 N N . PRO A 1 175 ? 6.475 11.803 -18.219 1.00 72.50 175 PRO A N 1
ATOM 1392 C CA . PRO A 1 175 ? 6.936 12.074 -19.576 1.00 72.50 175 PRO A CA 1
ATOM 1393 C C . PRO A 1 175 ? 7.900 10.966 -20.025 1.00 72.50 175 PRO A C 1
ATOM 1395 O O . PRO A 1 175 ? 8.817 10.595 -19.291 1.00 72.50 175 PRO A O 1
ATOM 1398 N N . LEU A 1 176 ? 7.689 10.428 -21.228 1.00 68.44 176 LEU A N 1
ATOM 1399 C CA . LEU A 1 176 ? 8.628 9.503 -21.863 1.00 68.44 176 LEU A CA 1
ATOM 1400 C C . LEU A 1 176 ? 9.904 10.279 -22.204 1.00 68.44 176 LEU A C 1
ATOM 1402 O O . LEU A 1 176 ? 9.968 10.957 -23.230 1.00 68.44 176 LEU A O 1
ATOM 1406 N N . ILE A 1 177 ? 10.915 10.209 -21.337 1.00 69.88 177 ILE A N 1
ATOM 1407 C CA . ILE A 1 177 ? 12.168 10.948 -21.527 1.00 69.88 177 ILE A CA 1
ATOM 1408 C C . ILE A 1 177 ? 13.016 10.221 -22.559 1.00 69.88 177 ILE A C 1
ATOM 1410 O O . ILE A 1 177 ? 13.611 9.188 -22.244 1.00 69.88 177 ILE A O 1
ATOM 1414 N N . VAL A 1 178 ? 13.088 10.786 -23.766 1.00 66.69 178 VAL A N 1
ATOM 1415 C CA . VAL A 1 178 ? 14.001 10.338 -24.820 1.00 66.69 178 VAL A CA 1
ATOM 1416 C C . VAL A 1 178 ? 15.438 10.609 -24.352 1.00 66.69 178 VAL A C 1
ATOM 1418 O O . VAL A 1 178 ? 15.774 11.765 -24.089 1.00 66.69 178 VAL A O 1
ATOM 1421 N N . PRO A 1 179 ? 16.291 9.581 -24.209 1.00 66.44 179 PRO A N 1
ATOM 1422 C CA . PRO A 1 179 ? 17.704 9.770 -23.912 1.00 66.44 179 PRO A CA 1
ATOM 1423 C C . PRO A 1 179 ? 18.383 10.580 -25.024 1.00 66.44 179 PRO A C 1
ATOM 1425 O O . PRO A 1 179 ? 17.925 10.509 -26.166 1.00 66.44 179 PRO A O 1
ATOM 1428 N N . PRO A 1 180 ? 19.492 11.287 -24.740 1.00 66.06 180 PRO A N 1
ATOM 1429 C CA . PRO A 1 180 ? 20.248 12.026 -25.758 1.00 66.06 180 PRO A CA 1
ATOM 1430 C C . PRO A 1 180 ? 20.626 11.162 -26.971 1.00 66.06 180 PRO A C 1
ATOM 1432 O O . PRO A 1 180 ? 20.552 11.625 -28.104 1.00 66.06 180 PRO A O 1
ATOM 1435 N N . ASP A 1 181 ? 20.930 9.884 -26.730 1.00 64.50 181 ASP A N 1
ATOM 1436 C CA . ASP A 1 181 ? 21.309 8.902 -27.756 1.00 64.50 181 ASP A CA 1
ATOM 1437 C C . ASP A 1 181 ? 20.103 8.179 -28.398 1.00 64.50 181 ASP A C 1
ATOM 1439 O O . ASP A 1 181 ? 20.266 7.238 -29.173 1.00 64.50 181 ASP A O 1
ATOM 1443 N N . GLY A 1 182 ? 18.873 8.582 -28.064 1.00 62.94 182 GLY A N 1
ATOM 1444 C CA . GLY A 1 182 ? 17.641 7.931 -28.506 1.00 62.94 182 GLY A CA 1
ATOM 1445 C C . GLY A 1 182 ? 17.321 6.614 -27.780 1.00 62.94 182 GLY A C 1
ATOM 1446 O O . GLY A 1 182 ? 18.017 6.153 -26.873 1.00 62.94 182 GLY A O 1
ATOM 1447 N N . TYR A 1 183 ? 16.194 5.999 -28.153 1.00 59.56 183 TYR A N 1
ATOM 1448 C CA . TYR A 1 183 ? 15.704 4.754 -27.537 1.00 59.56 183 TYR A CA 1
ATOM 1449 C C . TYR A 1 183 ? 16.154 3.472 -28.240 1.00 59.56 183 TYR A C 1
ATOM 1451 O O . TYR A 1 183 ? 15.989 2.375 -27.696 1.00 59.56 183 TYR A O 1
ATOM 1459 N N . ALA A 1 184 ? 16.701 3.604 -29.443 1.00 59.53 184 ALA A N 1
ATOM 1460 C CA . ALA A 1 184 ? 17.214 2.487 -30.206 1.00 59.53 184 ALA A CA 1
ATOM 1461 C C . ALA A 1 184 ? 18.681 2.250 -29.832 1.00 59.53 184 ALA A C 1
ATOM 1463 O O . ALA A 1 184 ? 19.483 3.176 -29.862 1.00 59.53 184 ALA A O 1
ATOM 1464 N N . ALA A 1 185 ? 19.069 1.004 -29.557 1.00 55.56 185 ALA A N 1
ATOM 1465 C CA . ALA A 1 185 ? 20.486 0.621 -29.509 1.00 55.56 185 ALA A CA 1
ATOM 1466 C C . ALA A 1 185 ? 21.114 0.512 -30.913 1.00 55.56 185 ALA A C 1
ATOM 1468 O O . ALA A 1 185 ? 22.033 -0.272 -31.140 1.00 55.56 185 ALA A O 1
ATOM 1469 N N . THR A 1 186 ? 20.611 1.284 -31.877 1.00 54.00 186 THR A N 1
ATOM 1470 C CA . THR A 1 186 ? 21.108 1.364 -33.255 1.00 54.00 186 THR A CA 1
ATOM 1471 C C . THR A 1 186 ? 22.367 2.218 -33.362 1.00 54.00 186 THR A C 1
ATOM 1473 O O . THR A 1 186 ? 22.776 2.536 -34.471 1.00 54.00 186 THR A O 1
ATOM 1476 N N . SER A 1 187 ? 23.026 2.557 -32.250 1.00 55.28 187 SER A N 1
ATOM 1477 C CA . SER A 1 187 ? 24.285 3.315 -32.225 1.00 55.28 187 SER A CA 1
ATOM 1478 C C . SER A 1 187 ? 25.407 2.672 -33.067 1.00 55.28 187 SER A C 1
ATOM 1480 O O . SER A 1 187 ? 26.428 3.310 -33.288 1.00 55.28 187 SER A O 1
ATOM 1482 N N . GLY A 1 188 ? 25.222 1.432 -33.549 1.00 53.28 188 GLY A N 1
ATOM 1483 C CA . GLY A 1 188 ? 26.090 0.758 -34.524 1.00 53.28 188 GLY A CA 1
ATOM 1484 C C . GLY A 1 188 ? 25.399 0.229 -35.793 1.00 53.28 188 GLY A C 1
ATOM 1485 O O . GLY A 1 188 ? 26.041 -0.479 -36.560 1.00 53.28 188 GLY A O 1
ATOM 1486 N N . LEU A 1 189 ? 24.117 0.528 -36.034 1.00 56.66 189 LEU A N 1
ATOM 1487 C CA . LEU A 1 189 ? 23.405 0.122 -37.255 1.00 56.66 189 LEU A CA 1
ATOM 1488 C C . LEU A 1 189 ? 23.403 1.289 -38.248 1.00 56.66 189 LEU A C 1
ATOM 1490 O O . LEU A 1 189 ? 22.468 2.085 -38.297 1.00 56.66 189 LEU A O 1
ATOM 1494 N N . ILE A 1 190 ? 24.491 1.400 -39.009 1.00 57.56 190 ILE A N 1
ATOM 1495 C CA . ILE A 1 190 ? 24.628 2.333 -40.131 1.00 57.56 190 ILE A CA 1
ATOM 1496 C C . ILE A 1 190 ? 24.411 1.534 -41.421 1.00 57.56 190 ILE A C 1
ATOM 1498 O O . ILE A 1 190 ? 25.067 0.517 -41.629 1.00 57.56 190 ILE A O 1
ATOM 1502 N N . GLY A 1 191 ? 23.512 2.003 -42.288 1.00 61.44 191 GLY A N 1
ATOM 1503 C CA . GLY A 1 191 ? 23.205 1.364 -43.572 1.00 61.44 191 GLY A CA 1
ATOM 1504 C C . GLY A 1 191 ? 21.955 0.478 -43.556 1.00 61.44 191 GLY A C 1
ATOM 1505 O O . GLY A 1 191 ? 21.281 0.323 -42.540 1.00 61.44 191 GLY A O 1
ATOM 1506 N N . ILE A 1 192 ? 21.623 -0.066 -44.725 1.00 67.25 192 ILE A N 1
ATOM 1507 C CA . ILE A 1 192 ? 20.515 -1.006 -44.923 1.00 67.25 192 ILE A CA 1
ATOM 1508 C C . ILE A 1 192 ? 21.098 -2.425 -44.808 1.00 67.25 192 ILE A C 1
ATOM 1510 O O . ILE A 1 192 ? 22.092 -2.688 -45.485 1.00 67.25 192 ILE A O 1
ATOM 1514 N N . PRO A 1 193 ? 20.538 -3.329 -43.976 1.00 66.81 193 PRO A N 1
ATOM 1515 C CA . PRO A 1 193 ? 21.037 -4.700 -43.861 1.00 66.81 193 PRO A CA 1
ATOM 1516 C C . PRO A 1 193 ? 21.069 -5.408 -45.220 1.00 66.81 193 PRO A C 1
ATOM 1518 O O . PRO A 1 193 ? 20.112 -5.300 -45.995 1.00 66.81 193 PRO A O 1
ATOM 1521 N N . GLU A 1 194 ? 22.142 -6.155 -45.498 1.00 61.28 194 GLU A N 1
ATOM 1522 C CA . GLU A 1 194 ? 22.190 -7.048 -46.662 1.00 61.28 194 GLU A CA 1
ATOM 1523 C C . GLU A 1 194 ? 20.974 -7.990 -46.640 1.00 61.28 194 GLU A C 1
ATOM 1525 O O . GLU A 1 194 ? 20.611 -8.532 -45.594 1.00 61.28 194 GLU A O 1
ATOM 1530 N N . GLY A 1 195 ? 20.294 -8.118 -47.783 1.00 64.38 195 GLY A N 1
ATOM 1531 C CA . GLY A 1 195 ? 19.051 -8.887 -47.925 1.00 64.38 195 GLY A CA 1
ATOM 1532 C C . GLY A 1 195 ? 17.748 -8.098 -47.726 1.00 64.38 195 GLY A C 1
ATOM 1533 O O . GLY A 1 195 ? 16.683 -8.599 -48.076 1.00 64.38 195 GLY A O 1
ATOM 1534 N N . PHE A 1 196 ? 17.777 -6.845 -47.244 1.00 68.69 196 PHE A N 1
ATOM 1535 C CA . PHE A 1 196 ? 16.545 -6.041 -47.120 1.00 68.69 196 PHE A CA 1
ATOM 1536 C C . PHE A 1 196 ? 15.876 -5.798 -48.483 1.00 68.69 196 PHE A C 1
ATOM 1538 O O . PHE A 1 196 ? 14.667 -5.968 -48.629 1.00 68.69 196 PHE A O 1
ATOM 1545 N N . PHE A 1 197 ? 16.669 -5.468 -49.506 1.00 67.81 197 PHE A N 1
ATOM 1546 C CA . PHE A 1 197 ? 16.165 -5.221 -50.861 1.00 67.81 197 PHE A CA 1
ATOM 1547 C C . PHE A 1 197 ? 15.748 -6.488 -51.616 1.00 67.81 197 PHE A C 1
ATOM 1549 O O . PHE A 1 197 ? 14.991 -6.385 -52.575 1.00 67.81 197 PHE A O 1
ATOM 1556 N N . GLU A 1 198 ? 16.179 -7.672 -51.178 1.00 68.62 198 GLU A N 1
ATOM 1557 C CA . GLU A 1 198 ? 15.816 -8.946 -51.821 1.00 68.62 198 GLU A CA 1
ATOM 1558 C C . GLU A 1 198 ? 14.355 -9.338 -51.560 1.00 68.62 198 GLU A C 1
ATOM 1560 O O . GLU A 1 198 ? 13.807 -10.188 -52.252 1.00 68.62 198 GLU A O 1
ATOM 1565 N N . THR A 1 199 ? 13.704 -8.696 -50.583 1.00 57.84 199 THR A N 1
ATOM 1566 C CA . THR A 1 199 ? 12.306 -8.967 -50.203 1.00 57.84 199 THR A CA 1
ATOM 1567 C C . THR A 1 199 ? 11.300 -7.932 -50.716 1.00 57.84 199 THR A C 1
ATOM 1569 O O . THR A 1 199 ? 10.110 -8.055 -50.437 1.00 57.84 199 THR A O 1
ATOM 1572 N N . VAL A 1 200 ? 11.760 -6.909 -51.449 1.00 56.31 200 VAL A N 1
ATOM 1573 C CA . VAL A 1 200 ? 10.928 -5.796 -51.962 1.00 56.31 200 VAL A CA 1
ATOM 1574 C C . VAL A 1 200 ? 10.690 -5.900 -53.484 1.00 56.31 200 VAL A C 1
ATOM 1576 O O . VAL A 1 200 ? 10.190 -4.963 -54.102 1.00 56.31 200 VAL A O 1
ATOM 1579 N N . GLN A 1 201 ? 11.013 -7.042 -54.098 1.00 43.50 201 GLN A N 1
ATOM 1580 C CA . GLN A 1 201 ? 10.600 -7.397 -55.466 1.00 43.50 201 GLN A CA 1
ATOM 1581 C C . GLN A 1 201 ? 9.409 -8.353 -55.442 1.00 43.50 201 GLN A C 1
ATOM 1583 O O . GLN A 1 201 ? 8.560 -8.225 -56.351 1.00 43.50 201 GLN A O 1
#

Organism: Hymenolepis diminuta (NCBI:txid6216)

Radius of gyration: 21.82 Å; chains: 1; bounding box: 50×38×76 Å

InterPro domains:
  IPR002710 Dilute domain [PF01843] (17-121)
  IPR002710 Dilute domain [PS51126] (1-142)
  IPR002710 Dilute domain [SM01132] (17-128)
  IPR028842 Afadin [PTHR10398] (2-198)

Sequence (201 aa):
MMRGMRQACVNVSFALQFFAYVFHAIGAWTFNSIVQTDGKKNSGSLWTTRLGAGRLMRRLQRIKQWASRHGLGSACEVNLLLPVQTCQLITADRSKFRPFQKRVLELRSLNSAKVEWLLSHLGDPPPLPSEWVKNITKSVRQDVDREIIEKHGSPSSRETRDMLSLQAPVELPLPLIVPPDGYAATSGLIGIPEGFFETVQ

Foldseek 3Di:
DLVVCVVQVWAPLLVLVVVLLVLLLVQQCLQVVQLPPCPDPPAQDCCLALNNLVVVLVVLVVVLVVCVVSVNNVSNCVNNLRSNLLSCLSNDDPPDLPVNLVSNLVSLQAALLQQLSSLQRRRDDDRDDPVSSVVSSVVRCVRNLVVLCVVVHDCPDPRSVQSNDNGHDSDDPDPSDAPPVGGGPCPPVDDDDPCPVVPVD

Secondary structure (DSSP, 8-state):
-HHHHHHTTB-HHHHHHHHHHHHHHHHHHHHHHHHHGGGSTTS--GGGSHHHHHHHHHHHHHHHHHHHHTT-HHHHHHHTHHHHHHHHHHHS--SSHHHHHHHHHT-TT--HHHHHHHHHT-SSSSPPPHHHHHHHHHHHIIIIIHHHHHHH--TTSHHHHHHHSSSPPSS--------TT-SB--TT--SPPTTSGGG--